Protein AF-A0A924VS77-F1 (afdb_monomer)

Foldseek 3Di:
DDDDDDDDDPDDDDDDDDDDPPVCVQVVQLVVLLVVLLVVLLVVPPQWDWFFAFEAEDEDDPPFDDPQRVVQAALLRARQVLLVVLQAWEKAFQCVVANFQKKKWWAKQVRDIHIYTDRHHDPCQNQCVVVVRDHRYIYTYDPDPDDIGIDGIIIRHRRGDRSRPRDDNVRNSVSSNSSSVSVVVSVVVVVVD

Solvent-accessible surface area (backbone atoms only — not comparable to full-atom values): 11129 Å² total; per-residue (Å²): 138,82,88,82,85,91,83,91,78,87,80,77,82,80,82,84,81,91,78,56,77,74,54,50,54,55,52,50,53,45,48,53,24,47,48,51,36,50,52,42,58,75,37,58,87,80,63,48,44,80,46,81,54,48,65,48,76,42,59,76,39,99,88,79,47,55,73,48,41,68,72,44,20,29,80,43,72,47,47,49,64,62,44,46,76,62,71,34,41,49,24,22,25,28,55,92,82,49,42,48,59,17,36,36,39,30,27,43,73,85,70,48,81,43,47,28,35,23,44,30,58,46,76,60,32,59,62,17,63,87,52,76,63,79,33,55,32,36,31,35,63,40,94,58,93,72,87,70,62,59,45,76,36,29,34,41,71,52,62,47,62,54,47,55,83,63,40,56,72,69,55,50,51,52,51,52,50,50,54,41,55,49,52,54,49,53,52,52,59,61,72,75,107

Sequence (193 aa):
MNNKLIPQAVGVIFLLITTSVHSKERASDQQKNHSKSIENLINLGKESIPLRARVTIYHASETKSDSDTMSGKTASLVKIKTVQDMGLEVLAVNPAIMPYGTVGEFTDKNGNKRIGVAVDTGKDVKSAKASGGKTPVIDIYSQKAMTGEYHNFRIIKYTGPNFKTGLTNAQKLQYLQQVKDTFITVNRELAAR

Secondary structure (DSSP, 8-state):
--------------------HHHHHHHHHHHHHHHHHHHHHHTTTTSPEE---EEEEE---TTTS-HHHHTTB-TTS-BHHHHHHTT-EEEE--TTTS-TT-EEEEE-TTS-EEEEEEEE--HHHHTTGGGTTSS-EEEEE-SS------EEEEEE---SS-TTTSS-HHHHHHHHHHHHHHHHHHHHHHHT-

pLDDT: mean 70.93, std 18.36, range [30.03, 94.44]

Mean predicted aligned error: 12.24 Å

Structure (mmCIF, N/CA/C/O backbone):
data_AF-A0A924VS77-F1
#
_entry.id   AF-A0A924VS77-F1
#
loop_
_atom_site.group_PDB
_atom_site.id
_atom_site.type_symbol
_atom_site.label_atom_id
_atom_site.label_alt_id
_atom_site.label_comp_id
_atom_site.label_asym_id
_atom_site.label_entity_id
_atom_site.label_seq_id
_atom_site.pdbx_PDB_ins_code
_atom_site.Cartn_x
_atom_site.Cartn_y
_atom_site.Cartn_z
_atom_site.occupancy
_atom_site.B_iso_or_equiv
_atom_site.auth_seq_id
_atom_site.auth_comp_id
_atom_site.auth_asym_id
_atom_site.auth_atom_id
_atom_site.pdbx_PDB_model_num
ATOM 1 N N . MET A 1 1 ? -56.079 7.558 23.924 1.00 36.41 1 MET A N 1
ATOM 2 C CA . MET A 1 1 ? -55.701 6.133 24.049 1.00 36.41 1 MET A CA 1
ATOM 3 C C . MET A 1 1 ? -55.157 5.648 22.715 1.00 36.41 1 MET A C 1
ATOM 5 O O . MET A 1 1 ? -55.696 6.045 21.693 1.00 36.41 1 MET A O 1
ATOM 9 N N . ASN A 1 2 ? -54.140 4.785 22.786 1.00 35.12 2 ASN A N 1
ATOM 10 C CA . ASN A 1 2 ? -53.462 4.011 21.733 1.00 35.12 2 ASN A CA 1
ATOM 11 C C . ASN A 1 2 ? -52.199 4.607 21.087 1.00 35.12 2 ASN A C 1
ATOM 13 O O . ASN A 1 2 ? -52.228 5.330 20.099 1.00 35.12 2 ASN A O 1
ATOM 17 N N . ASN A 1 3 ? -51.077 4.168 21.666 1.00 39.84 3 ASN A N 1
ATOM 18 C CA . ASN A 1 3 ? -49.747 4.033 21.079 1.00 39.84 3 ASN A CA 1
ATOM 19 C C . ASN A 1 3 ? -49.771 3.420 19.668 1.00 39.84 3 ASN A C 1
ATOM 21 O O . ASN A 1 3 ? -50.472 2.429 19.456 1.00 39.84 3 ASN A O 1
ATOM 25 N N . LYS A 1 4 ? -48.861 3.876 18.794 1.00 34.28 4 LYS A N 1
ATOM 26 C CA . LYS A 1 4 ? -47.826 3.021 18.171 1.00 34.28 4 LYS A CA 1
ATOM 27 C C . LYS A 1 4 ? -46.810 3.854 17.371 1.00 34.28 4 LYS A C 1
ATOM 29 O O . LYS A 1 4 ? -47.170 4.633 16.500 1.00 34.28 4 LYS A O 1
ATOM 34 N N . LEU A 1 5 ? -45.537 3.652 17.707 1.00 40.44 5 LEU A N 1
ATOM 35 C CA . LEU A 1 5 ? -44.347 4.005 16.926 1.00 40.44 5 LEU A CA 1
ATOM 36 C C . LEU A 1 5 ? -44.124 2.986 15.776 1.00 40.44 5 LEU A C 1
ATOM 38 O O . LEU A 1 5 ? -44.693 1.893 15.824 1.00 40.44 5 LEU A O 1
ATOM 42 N N . ILE A 1 6 ? -43.124 3.298 14.922 1.00 45.50 6 ILE A N 1
ATOM 43 C CA . ILE A 1 6 ? -42.245 2.411 14.097 1.00 45.50 6 ILE A CA 1
ATOM 44 C C . ILE A 1 6 ? -42.686 2.240 12.606 1.00 45.50 6 ILE A C 1
ATOM 46 O O . ILE A 1 6 ? -43.866 1.990 12.380 1.00 45.50 6 ILE A O 1
ATOM 50 N N . PRO A 1 7 ? -41.791 2.192 11.575 1.00 44.56 7 PRO A N 1
ATOM 51 C CA . PRO A 1 7 ? -40.579 2.973 11.236 1.00 44.56 7 PRO A CA 1
ATOM 52 C C . PRO A 1 7 ? -40.473 3.338 9.714 1.00 44.56 7 PRO A C 1
ATOM 54 O O . PRO A 1 7 ? -41.350 3.044 8.907 1.00 44.56 7 PRO A O 1
ATOM 57 N N . GLN A 1 8 ? -39.341 3.934 9.313 1.00 43.19 8 GLN A N 1
ATOM 58 C CA . GLN A 1 8 ? -38.897 4.162 7.927 1.00 43.19 8 GLN A CA 1
ATOM 59 C C . GLN A 1 8 ? -38.684 2.867 7.115 1.00 43.19 8 GLN A C 1
ATOM 61 O O . GLN A 1 8 ? -38.137 1.894 7.629 1.00 43.19 8 GLN A O 1
ATOM 66 N N . ALA A 1 9 ? -38.968 2.919 5.809 1.00 37.44 9 ALA A N 1
ATOM 67 C CA . ALA A 1 9 ? -38.392 2.018 4.810 1.00 37.44 9 ALA A CA 1
ATOM 68 C C . ALA A 1 9 ? -38.002 2.825 3.559 1.00 37.44 9 ALA A C 1
ATOM 70 O O . ALA A 1 9 ? -38.797 3.026 2.644 1.00 37.44 9 ALA A O 1
ATOM 71 N N . VAL A 1 10 ? -36.761 3.319 3.533 1.00 35.78 10 VAL A N 1
ATOM 72 C CA . VAL A 1 10 ? -36.111 3.777 2.298 1.00 35.78 10 VAL A CA 1
ATOM 73 C C . VAL A 1 10 ? -35.816 2.521 1.482 1.00 35.78 10 VAL A C 1
ATOM 75 O O . VAL A 1 10 ? -34.869 1.789 1.762 1.00 35.78 10 VAL A O 1
ATOM 78 N N . GLY A 1 11 ? -36.690 2.225 0.523 1.00 30.03 11 GLY A N 1
ATOM 79 C CA . GLY A 1 11 ? -36.531 1.106 -0.396 1.00 30.03 11 GLY A CA 1
ATOM 80 C C . GLY A 1 11 ? -35.344 1.342 -1.323 1.00 30.03 11 GLY A C 1
ATOM 81 O O . GLY A 1 11 ? -35.452 2.065 -2.309 1.00 30.03 11 GLY A O 1
ATOM 82 N N . VAL A 1 12 ? -34.204 0.727 -1.013 1.00 35.03 12 VAL A N 1
ATOM 83 C CA . VAL A 1 12 ? -33.095 0.591 -1.960 1.00 35.03 12 VAL A CA 1
ATOM 84 C C . VAL A 1 12 ? -33.485 -0.489 -2.967 1.00 35.03 12 VAL A C 1
ATOM 86 O O . VAL A 1 12 ? -33.601 -1.666 -2.627 1.00 35.03 12 VAL A O 1
ATOM 89 N N . ILE A 1 13 ? -33.717 -0.072 -4.209 1.00 34.84 13 ILE A N 1
ATOM 90 C CA . ILE A 1 13 ? -34.002 -0.954 -5.341 1.00 34.84 13 ILE A CA 1
ATOM 91 C C . ILE A 1 13 ? -32.741 -1.776 -5.642 1.00 34.84 13 ILE A C 1
ATOM 93 O O . ILE A 1 13 ? -31.759 -1.261 -6.173 1.00 34.84 13 ILE A O 1
ATOM 97 N N . PHE A 1 14 ? -32.772 -3.068 -5.312 1.00 35.38 14 PHE A N 1
ATOM 98 C CA . PHE A 1 14 ? -31.811 -4.053 -5.808 1.00 35.38 14 PHE A CA 1
ATOM 99 C C . PHE A 1 14 ? -32.247 -4.495 -7.209 1.00 35.38 14 PHE A C 1
ATOM 101 O O . PHE A 1 14 ? -33.151 -5.316 -7.362 1.00 35.38 14 PHE A O 1
ATOM 108 N N . LEU A 1 15 ? -31.611 -3.946 -8.244 1.00 31.61 15 LEU A N 1
ATOM 109 C CA . LEU A 1 15 ? -31.797 -4.423 -9.611 1.00 31.61 15 LEU A CA 1
ATOM 110 C C . LEU A 1 15 ? -31.005 -5.729 -9.798 1.00 31.61 15 LEU A C 1
ATOM 112 O O . LEU A 1 15 ? -29.773 -5.732 -9.807 1.00 31.61 15 LEU A O 1
ATOM 116 N N . LEU A 1 16 ? -31.726 -6.849 -9.913 1.00 36.62 16 LEU A N 1
ATOM 117 C CA . LEU A 1 16 ? -31.175 -8.164 -10.243 1.00 36.62 16 LEU A CA 1
ATOM 118 C C . LEU A 1 16 ? -30.671 -8.197 -11.690 1.00 36.62 16 LEU A C 1
ATOM 120 O O . LEU A 1 16 ? -31.429 -7.933 -12.619 1.00 36.62 16 LEU A O 1
ATOM 124 N N . ILE A 1 17 ? -29.435 -8.662 -11.884 1.00 42.03 17 ILE A N 1
ATOM 125 C CA . ILE A 1 17 ? -28.977 -9.200 -13.168 1.00 42.03 17 ILE A CA 1
ATOM 126 C C . ILE A 1 17 ? -28.743 -10.703 -12.986 1.00 42.03 17 ILE A C 1
ATOM 128 O O . ILE A 1 17 ? -27.898 -11.155 -12.207 1.00 42.03 17 ILE A O 1
ATOM 132 N N . THR A 1 18 ? -29.555 -11.494 -13.680 1.00 42.62 18 THR A N 1
ATOM 133 C CA . THR A 1 18 ? -29.491 -12.953 -13.743 1.00 42.62 18 THR A CA 1
ATOM 134 C C . THR A 1 18 ? -28.760 -13.391 -15.003 1.00 42.62 18 THR A C 1
ATOM 136 O O . THR A 1 18 ? -29.391 -13.545 -16.036 1.00 42.62 18 THR A O 1
ATOM 139 N N . THR A 1 19 ? -27.462 -13.672 -14.890 1.00 35.56 19 THR A N 1
ATOM 140 C CA . THR A 1 19 ? -26.758 -14.695 -15.687 1.00 35.56 19 THR A CA 1
ATOM 141 C C . THR A 1 19 ? -25.512 -15.158 -14.925 1.00 35.56 19 THR A C 1
ATOM 143 O O . THR A 1 19 ? -24.811 -14.340 -14.335 1.00 35.56 19 THR A O 1
ATOM 146 N N . SER A 1 20 ? -25.251 -16.470 -14.966 1.00 33.44 20 SER A N 1
ATOM 147 C CA . SER A 1 20 ? -24.024 -17.169 -14.531 1.00 33.44 20 SER A CA 1
ATOM 148 C C . SER A 1 20 ? -23.932 -17.566 -13.051 1.00 33.44 20 SER A C 1
ATOM 150 O O . SER A 1 20 ? -23.261 -16.934 -12.237 1.00 33.44 20 SER A O 1
ATOM 152 N N . VAL A 1 21 ? -24.541 -18.708 -12.718 1.00 37.44 21 VAL A N 1
ATOM 153 C CA . VAL A 1 21 ? -24.449 -19.382 -11.405 1.00 37.44 21 VAL A CA 1
ATOM 154 C C . VAL A 1 21 ? -22.986 -19.682 -11.011 1.00 37.44 21 VAL A C 1
ATOM 156 O O . VAL A 1 21 ? -22.631 -19.557 -9.847 1.00 37.44 21 VAL A O 1
ATOM 159 N N . HIS A 1 22 ? -22.094 -19.909 -11.982 1.00 35.56 22 HIS A N 1
ATOM 160 C CA . HIS A 1 22 ? -20.643 -20.056 -11.758 1.00 35.56 22 HIS A CA 1
ATOM 161 C C . HIS A 1 22 ? -19.901 -18.739 -11.451 1.00 35.56 22 HIS A C 1
ATOM 163 O O . HIS A 1 22 ? -18.857 -18.736 -10.798 1.00 35.56 22 HIS A O 1
ATOM 169 N N . SER A 1 23 ? -20.417 -17.597 -11.917 1.00 41.16 23 SER A N 1
ATOM 170 C CA . SER A 1 23 ? -19.845 -16.278 -11.615 1.00 41.16 23 SER A CA 1
ATOM 171 C C . SER A 1 23 ? -20.274 -15.787 -10.237 1.00 41.16 23 SER A C 1
ATOM 173 O O . SER A 1 23 ? -19.527 -15.048 -9.603 1.00 41.16 23 SER A O 1
ATOM 175 N N . LYS A 1 24 ? -21.449 -16.216 -9.756 1.00 41.09 24 LYS A N 1
ATOM 176 C CA . LYS A 1 24 ? -21.982 -15.837 -8.442 1.00 41.09 24 LYS A CA 1
ATOM 177 C C . LYS A 1 24 ? -21.230 -16.488 -7.285 1.00 41.09 24 LYS A C 1
ATOM 179 O O . LYS A 1 24 ? -20.965 -15.791 -6.317 1.00 41.09 24 LYS A O 1
ATOM 184 N N . GLU A 1 25 ? -20.828 -17.755 -7.391 1.00 38.69 25 GLU A N 1
ATOM 185 C CA . GLU A 1 25 ? -20.001 -18.400 -6.354 1.00 38.69 25 GLU A CA 1
ATOM 186 C C . GLU A 1 25 ? -18.612 -17.768 -6.272 1.00 38.69 25 GLU A C 1
ATOM 188 O O . GLU A 1 25 ? -18.209 -17.316 -5.203 1.00 38.69 25 GLU A O 1
ATOM 193 N N . ARG A 1 26 ? -17.922 -17.594 -7.411 1.00 44.47 26 ARG A N 1
ATOM 194 C CA . ARG A 1 26 ? -16.633 -16.884 -7.428 1.00 44.47 26 ARG A CA 1
ATOM 195 C C . ARG A 1 26 ? -16.765 -15.451 -6.921 1.00 44.47 26 ARG A C 1
ATOM 197 O O . ARG A 1 26 ? -15.974 -15.053 -6.079 1.00 44.47 26 ARG A O 1
ATOM 204 N N . ALA A 1 27 ? -17.751 -14.679 -7.374 1.00 48.53 27 ALA A N 1
ATOM 205 C CA . ALA A 1 27 ? -17.956 -13.317 -6.880 1.00 48.53 27 ALA A CA 1
ATOM 206 C C . ALA A 1 27 ? -18.300 -13.290 -5.381 1.00 48.53 27 ALA A C 1
ATOM 208 O O . ALA A 1 27 ? -17.780 -12.441 -4.661 1.00 48.53 27 ALA A O 1
ATOM 209 N N . SER A 1 28 ? -19.109 -14.237 -4.893 1.00 52.03 28 SER A N 1
ATOM 210 C CA . SER A 1 28 ? -19.467 -14.352 -3.476 1.00 52.03 28 SER A CA 1
ATOM 211 C C . SER A 1 28 ? -18.267 -14.713 -2.607 1.00 52.03 28 SER A C 1
ATOM 213 O O . SER A 1 28 ? -18.118 -14.129 -1.536 1.00 52.03 28 SER A O 1
ATOM 215 N N . ASP A 1 29 ? -17.403 -15.625 -3.045 1.00 52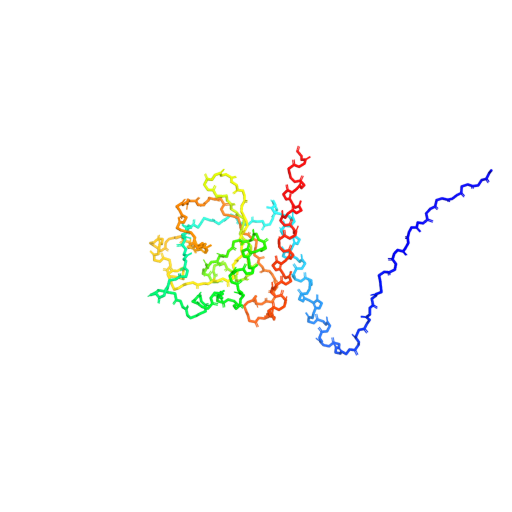.62 29 ASP A N 1
ATOM 216 C CA . ASP A 1 29 ? -16.211 -16.017 -2.291 1.00 52.62 29 ASP A CA 1
ATOM 217 C C . ASP A 1 29 ? -15.124 -14.938 -2.354 1.00 52.62 29 ASP A C 1
ATOM 219 O O . ASP A 1 29 ? -14.454 -14.663 -1.358 1.00 52.62 29 ASP A O 1
ATOM 223 N N . GLN A 1 30 ? -14.987 -14.246 -3.489 1.00 52.97 30 GLN A N 1
ATOM 224 C CA . GLN A 1 30 ? -14.147 -13.049 -3.596 1.00 52.97 30 GLN A CA 1
ATOM 225 C C . GLN A 1 30 ? -14.623 -11.951 -2.640 1.00 52.97 30 GLN A C 1
ATOM 227 O O . GLN A 1 30 ? -13.814 -11.373 -1.913 1.00 52.97 30 GLN A O 1
ATOM 232 N N . GLN A 1 31 ? -15.934 -11.709 -2.588 1.00 57.09 31 GLN A N 1
ATOM 233 C CA . GLN A 1 31 ? -16.541 -10.727 -1.698 1.00 57.09 31 GLN A CA 1
ATOM 234 C C . GLN A 1 31 ? -16.365 -11.111 -0.222 1.00 57.09 31 GLN A C 1
ATOM 236 O O . GLN A 1 31 ? -15.926 -10.270 0.556 1.00 57.09 31 GLN A O 1
ATOM 241 N N . LYS A 1 32 ? -16.601 -12.375 0.159 1.00 58.19 32 LYS A N 1
ATOM 242 C CA . LYS A 1 32 ? -16.358 -12.877 1.527 1.00 58.19 32 LYS A CA 1
ATOM 243 C C . LYS A 1 32 ? -14.899 -12.705 1.960 1.00 58.19 32 LYS A C 1
ATOM 245 O O . LYS A 1 32 ? -14.633 -12.301 3.088 1.00 58.19 32 LYS A O 1
ATOM 250 N N . ASN A 1 33 ? -13.942 -12.969 1.070 1.00 56.00 33 ASN A N 1
ATOM 251 C CA . ASN A 1 33 ? -12.524 -12.834 1.407 1.00 56.00 33 ASN A CA 1
ATOM 252 C C . ASN A 1 33 ? -12.058 -11.368 1.475 1.00 56.00 33 ASN A C 1
ATOM 254 O O . ASN A 1 33 ? -11.205 -11.031 2.298 1.00 56.00 33 ASN A O 1
ATOM 258 N N . HIS A 1 34 ? -12.639 -10.477 0.662 1.00 58.97 34 HIS A N 1
ATOM 259 C CA . HIS A 1 34 ? -12.448 -9.032 0.824 1.00 58.97 34 HIS A CA 1
ATOM 260 C C . HIS A 1 34 ? -12.992 -8.573 2.178 1.00 58.97 34 HIS A C 1
ATOM 262 O O . HIS A 1 34 ? -12.275 -7.903 2.920 1.00 58.97 34 HIS A O 1
ATOM 268 N N . SER A 1 35 ? -14.201 -9.014 2.539 1.00 59.62 35 SER A N 1
ATOM 269 C CA . SER A 1 35 ? -14.806 -8.737 3.842 1.00 59.62 35 SER A CA 1
ATOM 270 C C . SER A 1 35 ? -13.910 -9.183 4.994 1.00 59.62 35 SER A C 1
ATOM 272 O O . SER A 1 35 ? -13.692 -8.389 5.894 1.00 59.62 35 SER A O 1
ATOM 274 N N . LYS A 1 36 ? -13.283 -10.365 4.930 1.00 61.91 36 LYS A N 1
ATOM 275 C CA . LYS A 1 36 ? -12.375 -10.834 5.991 1.00 61.91 36 LYS A CA 1
ATOM 276 C C . LYS A 1 36 ? -11.120 -9.966 6.158 1.00 61.91 36 LYS A C 1
ATOM 278 O O . LYS A 1 36 ? -10.708 -9.685 7.277 1.00 61.91 36 LYS A O 1
ATOM 283 N N . SER A 1 37 ? -10.507 -9.507 5.062 1.00 58.88 37 SER A N 1
ATOM 284 C CA . SER A 1 37 ? -9.360 -8.578 5.144 1.00 58.88 37 SER A CA 1
ATOM 285 C C . SER A 1 37 ? -9.763 -7.233 5.763 1.00 58.88 37 SER A C 1
ATOM 287 O O . SER A 1 37 ? -9.003 -6.655 6.538 1.00 58.88 37 SER A O 1
ATOM 289 N N . ILE A 1 38 ? -10.974 -6.762 5.457 1.00 63.75 38 ILE A N 1
ATOM 290 C CA . ILE A 1 38 ? -11.546 -5.535 6.019 1.00 63.75 38 ILE A CA 1
ATOM 291 C C . ILE A 1 38 ? -11.946 -5.716 7.490 1.00 63.75 38 ILE A C 1
ATOM 293 O O . ILE A 1 38 ? -11.628 -4.862 8.310 1.00 63.75 38 ILE A O 1
ATOM 297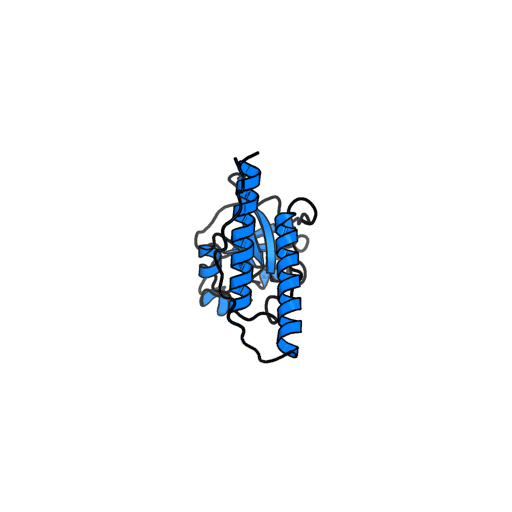 N N . GLU A 1 39 ? -12.553 -6.841 7.863 1.00 64.69 39 GLU A N 1
ATOM 298 C CA . GLU A 1 39 ? -12.842 -7.211 9.255 1.00 64.69 39 GLU A CA 1
ATOM 299 C C . GLU A 1 39 ? -11.564 -7.284 10.093 1.00 64.69 39 GLU A C 1
ATOM 301 O O . GLU A 1 39 ? -11.527 -6.795 11.221 1.00 64.69 39 GLU A O 1
ATOM 306 N N . ASN A 1 40 ? -10.479 -7.820 9.535 1.00 61.81 40 ASN A N 1
ATOM 307 C CA . ASN A 1 40 ? -9.179 -7.839 10.200 1.00 61.81 40 ASN A CA 1
ATOM 308 C C . ASN A 1 40 ? -8.590 -6.432 10.366 1.00 61.81 40 ASN A C 1
ATOM 310 O O . ASN A 1 40 ? -7.908 -6.167 11.355 1.00 61.81 40 ASN A O 1
ATOM 314 N N . LEU A 1 41 ? -8.893 -5.521 9.437 1.00 63.31 41 LEU A N 1
ATOM 315 C CA . LEU A 1 41 ? -8.545 -4.106 9.550 1.00 63.31 41 LEU A CA 1
ATOM 316 C C . LEU A 1 41 ? -9.377 -3.379 10.614 1.00 63.31 41 LEU A C 1
ATOM 318 O O . LEU A 1 41 ? -8.846 -2.551 11.345 1.00 63.31 41 LEU A O 1
ATOM 322 N N . ILE A 1 42 ? -10.653 -3.728 10.775 1.00 56.97 42 ILE A N 1
ATOM 323 C CA . ILE A 1 42 ? -11.478 -3.260 11.902 1.00 56.97 42 ILE A CA 1
ATOM 324 C C . ILE A 1 42 ? -10.890 -3.774 13.227 1.00 56.97 42 ILE A C 1
ATOM 326 O O . ILE A 1 42 ? -10.784 -3.039 14.206 1.00 56.97 42 ILE A O 1
ATOM 330 N N . ASN A 1 43 ? -10.418 -5.021 13.239 1.00 58.34 43 ASN A N 1
ATOM 331 C CA . ASN A 1 43 ? -9.787 -5.671 14.385 1.00 58.34 43 ASN A CA 1
ATOM 332 C C . ASN A 1 43 ? -8.272 -5.411 14.481 1.00 58.34 43 ASN A C 1
ATOM 334 O O . ASN A 1 43 ? -7.542 -6.277 14.967 1.00 58.34 43 ASN A O 1
ATOM 338 N N . LEU A 1 44 ? -7.792 -4.224 14.084 1.00 56.03 44 LEU A N 1
ATOM 339 C CA . LEU A 1 44 ? -6.377 -3.798 14.044 1.00 56.03 44 LEU A CA 1
ATOM 340 C C . LEU A 1 44 ? -5.557 -4.027 15.341 1.00 56.03 44 LEU A C 1
ATOM 342 O O . LEU A 1 44 ? -4.338 -3.874 15.342 1.00 56.03 44 LEU A O 1
ATOM 346 N N . GLY A 1 45 ? -6.192 -4.426 16.447 1.00 45.06 45 GLY A N 1
ATOM 347 C CA . GLY A 1 45 ? -5.539 -4.853 17.690 1.00 45.06 45 GLY A CA 1
ATOM 348 C C . GLY A 1 45 ? -5.402 -6.369 17.916 1.00 45.06 45 GLY A C 1
ATOM 349 O O . GLY A 1 45 ? -4.666 -6.752 18.819 1.00 45.06 45 GLY A O 1
ATOM 350 N N . LYS A 1 46 ? -6.087 -7.236 17.152 1.00 49.34 46 LYS A N 1
ATOM 351 C CA . LYS A 1 46 ? -6.132 -8.697 17.391 1.00 49.34 46 LYS A CA 1
ATOM 352 C C . LYS A 1 46 ? -5.431 -9.539 16.323 1.00 49.34 46 LYS A C 1
ATOM 354 O O . LYS A 1 46 ? -4.906 -10.592 16.663 1.00 49.34 46 LYS A O 1
ATOM 359 N N . GLU A 1 47 ? -5.386 -9.081 15.069 1.00 59.81 47 GLU A N 1
ATOM 360 C CA . GLU A 1 47 ? -4.817 -9.865 13.952 1.00 59.81 47 GLU A CA 1
ATOM 361 C C . GLU A 1 47 ? -3.678 -9.163 13.190 1.00 59.81 47 GLU A C 1
ATOM 363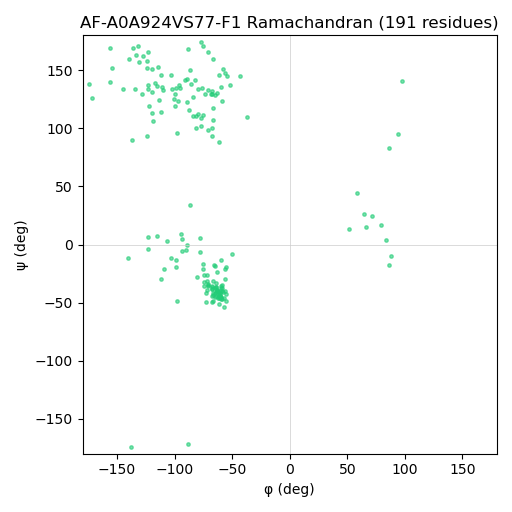 O O . GLU A 1 47 ? -3.188 -9.669 12.179 1.00 59.81 47 GLU A O 1
ATOM 368 N N . SER A 1 48 ? -3.216 -8.003 13.667 1.00 66.88 48 SER A N 1
ATOM 369 C CA . SER A 1 48 ? -2.068 -7.318 13.067 1.00 66.88 48 SER A CA 1
ATOM 370 C C . SER A 1 48 ? -0.753 -7.995 13.461 1.00 66.88 48 SER A C 1
ATOM 372 O O . SER A 1 48 ? -0.526 -8.253 14.645 1.00 66.88 48 SER A O 1
ATOM 374 N N . ILE A 1 49 ? 0.147 -8.210 12.502 1.00 77.12 49 ILE A N 1
ATOM 375 C CA . ILE A 1 49 ? 1.467 -8.800 12.761 1.00 77.12 49 ILE A CA 1
ATOM 376 C C . ILE A 1 49 ? 2.509 -7.672 12.807 1.00 77.12 49 ILE A C 1
ATOM 378 O O . ILE A 1 49 ? 2.604 -6.913 11.836 1.00 77.12 49 ILE A O 1
ATOM 382 N N . PRO A 1 50 ? 3.305 -7.529 13.884 1.00 80.19 50 PRO A N 1
ATOM 383 C CA . PRO A 1 50 ? 4.410 -6.580 13.892 1.00 80.19 50 PRO A CA 1
ATOM 384 C C . PRO A 1 50 ? 5.460 -7.004 12.861 1.00 80.19 50 PRO A C 1
ATOM 386 O O . PRO A 1 50 ? 5.920 -8.146 12.858 1.00 80.19 50 PRO A O 1
ATOM 389 N N . LEU A 1 51 ? 5.858 -6.077 11.992 1.00 79.62 51 LEU A N 1
ATOM 390 C CA . LEU A 1 51 ? 6.875 -6.305 10.975 1.00 79.62 51 LEU A CA 1
ATOM 391 C C . LEU A 1 51 ? 8.040 -5.343 11.195 1.00 79.62 51 LEU A C 1
ATOM 393 O O . LEU A 1 51 ? 7.928 -4.136 10.990 1.00 79.62 51 LEU A O 1
ATOM 397 N N . ARG A 1 52 ? 9.201 -5.892 11.561 1.00 78.88 52 ARG A N 1
ATOM 398 C CA . ARG A 1 52 ? 10.447 -5.126 11.551 1.00 78.88 52 ARG A CA 1
ATOM 399 C C . ARG A 1 52 ? 10.932 -5.022 10.107 1.00 78.88 52 ARG A C 1
ATOM 401 O O . ARG A 1 52 ? 11.489 -5.978 9.578 1.00 78.88 52 ARG A O 1
ATOM 408 N N 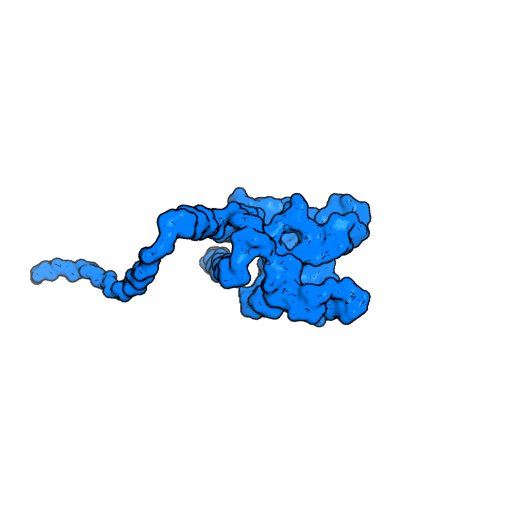. ALA A 1 53 ? 10.704 -3.872 9.487 1.00 78.19 53 ALA A N 1
ATOM 409 C CA . ALA A 1 53 ? 11.141 -3.563 8.131 1.00 78.19 53 ALA A CA 1
ATOM 410 C C . ALA A 1 53 ? 12.083 -2.352 8.122 1.00 78.19 53 ALA A C 1
ATOM 412 O O . ALA A 1 53 ? 11.975 -1.468 8.973 1.00 78.19 53 ALA A O 1
ATOM 413 N N . ARG A 1 54 ? 13.000 -2.300 7.151 1.00 78.12 54 ARG A N 1
ATOM 414 C CA . ARG A 1 54 ? 13.685 -1.058 6.782 1.00 78.12 54 ARG A CA 1
ATOM 415 C C . ARG A 1 54 ? 12.789 -0.318 5.803 1.00 78.12 54 ARG A C 1
ATOM 417 O O . ARG A 1 54 ? 12.392 -0.895 4.794 1.00 78.12 54 ARG A O 1
ATOM 424 N N . VAL A 1 55 ? 12.504 0.941 6.095 1.00 79.69 55 VAL A N 1
ATOM 425 C CA . VAL A 1 55 ? 11.672 1.772 5.229 1.00 79.69 55 VAL A CA 1
ATOM 426 C C . VAL A 1 55 ? 12.559 2.716 4.439 1.00 79.69 55 VAL A C 1
ATOM 428 O O . VAL A 1 55 ? 13.473 3.332 4.989 1.00 79.69 55 VAL A O 1
ATOM 431 N N . THR A 1 56 ? 12.297 2.803 3.146 1.00 80.38 56 THR A N 1
ATOM 432 C CA . THR A 1 56 ? 12.996 3.674 2.204 1.00 80.38 56 THR A CA 1
ATOM 433 C C . THR A 1 56 ? 11.975 4.399 1.332 1.00 80.38 56 THR A C 1
ATOM 435 O O . THR A 1 56 ? 10.796 4.049 1.310 1.00 80.38 56 THR A O 1
ATOM 438 N N . ILE A 1 57 ? 12.399 5.475 0.672 1.00 82.62 57 ILE A N 1
ATOM 439 C CA . ILE A 1 57 ? 11.536 6.272 -0.205 1.00 82.62 57 ILE A CA 1
ATOM 440 C C . ILE A 1 57 ? 11.986 6.077 -1.643 1.00 82.62 57 ILE A C 1
ATOM 442 O O . ILE A 1 57 ? 13.178 6.178 -1.938 1.00 82.62 57 ILE A O 1
ATOM 446 N N . TYR A 1 58 ? 11.024 5.878 -2.539 1.00 81.19 58 TYR A N 1
ATOM 447 C CA . TYR A 1 58 ? 11.256 5.915 -3.977 1.00 81.19 58 TYR A CA 1
ATOM 448 C C . TYR A 1 58 ? 10.332 6.930 -4.648 1.00 81.19 58 TYR A C 1
ATOM 450 O O . TYR A 1 58 ? 9.287 7.317 -4.124 1.00 81.19 58 TYR A O 1
ATOM 458 N N . HIS A 1 59 ? 10.748 7.381 -5.822 1.00 79.94 59 HIS A N 1
ATOM 459 C CA . HIS A 1 59 ? 9.990 8.277 -6.681 1.00 79.94 59 HIS A CA 1
ATOM 460 C C . HIS A 1 59 ? 10.154 7.822 -8.128 1.00 79.94 59 HIS A C 1
ATOM 462 O O . HIS A 1 59 ? 11.102 7.105 -8.458 1.00 79.94 59 HIS A O 1
ATOM 468 N N . ALA A 1 60 ? 9.230 8.236 -8.992 1.00 71.00 60 ALA A N 1
ATOM 469 C CA . ALA A 1 60 ? 9.385 8.010 -10.420 1.00 71.00 60 ALA A CA 1
ATOM 470 C C . ALA A 1 60 ? 10.575 8.846 -10.918 1.00 71.00 60 ALA A C 1
ATOM 472 O O . ALA A 1 60 ? 10.564 10.069 -10.802 1.00 71.00 60 ALA A O 1
ATOM 473 N N . SER A 1 61 ? 11.609 8.181 -11.430 1.00 65.75 61 SER A N 1
ATOM 474 C CA . SER A 1 61 ? 12.772 8.813 -12.047 1.00 65.75 61 SER A CA 1
ATOM 475 C C . SER A 1 61 ? 13.000 8.190 -13.416 1.00 65.75 61 SER A C 1
ATOM 477 O O . SER A 1 61 ? 13.098 6.967 -13.533 1.00 65.75 61 SER A O 1
ATOM 479 N N . GLU A 1 62 ? 13.149 9.038 -14.434 1.00 52.44 62 GLU A N 1
ATOM 480 C CA . GLU A 1 62 ? 13.351 8.644 -15.836 1.00 52.44 62 GLU A CA 1
ATOM 481 C C . GLU A 1 62 ? 14.558 7.712 -16.050 1.00 52.44 62 GLU A C 1
ATOM 483 O O . GLU A 1 62 ? 14.637 7.012 -17.052 1.00 52.44 62 GLU A O 1
ATOM 488 N N . THR A 1 63 ? 15.498 7.668 -15.098 1.00 52.59 63 THR A N 1
ATOM 489 C CA . THR A 1 63 ? 16.762 6.923 -15.233 1.00 52.59 63 THR A CA 1
ATOM 490 C C . THR A 1 63 ? 16.808 5.594 -14.476 1.00 52.59 63 THR A C 1
ATOM 492 O O . THR A 1 63 ? 17.744 4.821 -14.675 1.00 52.59 63 THR A O 1
ATOM 495 N N . LYS A 1 64 ? 15.848 5.312 -13.581 1.00 61.06 64 LYS A N 1
ATOM 496 C CA . LYS A 1 64 ? 15.915 4.145 -12.670 1.00 61.06 64 LYS A CA 1
ATOM 497 C C . LYS A 1 64 ? 14.592 3.407 -12.450 1.00 61.06 64 LYS A C 1
ATOM 499 O O . LYS A 1 64 ? 14.606 2.321 -11.874 1.00 61.06 64 LYS A O 1
ATOM 504 N N . SER A 1 65 ? 13.466 3.970 -12.880 1.00 62.78 65 SER A N 1
ATOM 505 C CA . SER A 1 65 ? 12.141 3.367 -12.707 1.00 62.78 65 SER A CA 1
ATOM 506 C C . SER A 1 65 ? 11.792 2.400 -13.844 1.00 62.78 65 SER A C 1
ATOM 508 O O . SER A 1 65 ? 12.234 2.574 -14.977 1.00 62.78 65 SER A O 1
ATOM 510 N N . ASP A 1 66 ? 10.988 1.372 -13.555 1.00 62.66 66 ASP A N 1
ATOM 511 C CA . ASP A 1 66 ? 10.418 0.529 -14.612 1.00 62.66 66 ASP A CA 1
ATOM 512 C C . ASP A 1 66 ? 9.339 1.277 -15.418 1.00 62.66 66 ASP A C 1
ATOM 514 O O . ASP A 1 66 ? 8.867 2.348 -15.026 1.00 62.66 66 ASP A O 1
ATOM 518 N N . SER A 1 67 ? 8.961 0.728 -16.578 1.00 66.19 67 SER A N 1
ATOM 519 C CA . SER A 1 67 ? 8.012 1.364 -17.503 1.00 66.19 67 SER A CA 1
ATOM 520 C C . SER A 1 67 ? 6.648 1.639 -16.868 1.00 66.19 67 SER A C 1
ATOM 522 O O . SER A 1 67 ? 6.018 2.652 -17.174 1.00 66.19 67 SER A O 1
ATOM 524 N N . ASP A 1 68 ? 6.201 0.761 -15.969 1.00 65.75 68 ASP A N 1
ATOM 525 C CA . ASP A 1 68 ? 4.933 0.922 -15.263 1.00 65.75 68 ASP A CA 1
ATOM 526 C C . ASP A 1 68 ? 5.012 2.125 -14.318 1.00 65.75 68 ASP A C 1
ATOM 528 O O . ASP A 1 68 ? 4.180 3.031 -14.422 1.00 65.75 68 ASP A O 1
ATOM 532 N N . THR A 1 69 ? 6.066 2.206 -13.504 1.00 64.50 69 THR A N 1
ATOM 533 C CA . THR A 1 69 ? 6.325 3.320 -12.582 1.00 64.50 69 THR A CA 1
ATOM 534 C C . THR A 1 69 ? 6.489 4.643 -13.333 1.00 64.50 69 THR A C 1
ATOM 536 O O . THR A 1 69 ? 5.931 5.657 -12.911 1.00 64.50 69 THR A O 1
ATOM 539 N N . MET A 1 70 ? 7.179 4.645 -14.482 1.00 62.06 70 MET A N 1
ATOM 540 C CA . MET A 1 70 ? 7.290 5.829 -15.349 1.00 62.06 70 MET A CA 1
ATOM 541 C C . MET A 1 70 ? 5.938 6.263 -15.928 1.00 62.06 70 MET A C 1
ATOM 543 O O . MET A 1 70 ? 5.678 7.454 -16.065 1.00 62.06 70 MET A O 1
ATOM 547 N N . SER A 1 71 ? 5.034 5.318 -16.201 1.00 70.00 71 SER A N 1
ATOM 548 C CA . SER A 1 71 ? 3.651 5.616 -16.601 1.00 70.00 71 SER A CA 1
ATOM 549 C C . SER A 1 71 ? 2.736 6.013 -15.427 1.00 70.00 71 SER A C 1
ATOM 551 O O . SER A 1 71 ? 1.523 6.168 -15.599 1.00 70.00 71 SER A O 1
ATOM 553 N N . GLY A 1 72 ? 3.296 6.152 -14.219 1.00 78.81 72 GLY A N 1
ATOM 554 C CA . GLY A 1 72 ?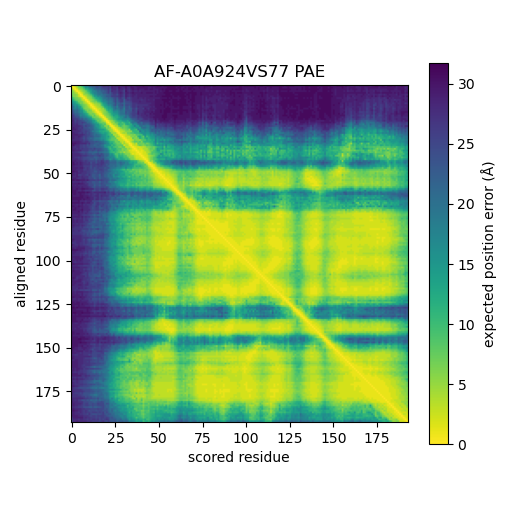 2.561 6.464 -12.995 1.00 78.81 72 GLY A CA 1
ATOM 555 C C . GLY A 1 72 ? 1.699 5.305 -12.487 1.00 78.81 72 GLY A C 1
ATOM 556 O O . GLY A 1 72 ? 0.695 5.542 -11.807 1.00 78.81 72 GLY A O 1
ATOM 557 N N . LYS A 1 73 ? 2.042 4.062 -12.837 1.00 86.81 73 LYS A N 1
ATOM 558 C CA . LYS A 1 73 ? 1.363 2.834 -12.408 1.00 86.81 73 LYS A CA 1
ATOM 559 C C . LYS A 1 73 ? 2.279 1.991 -11.533 1.00 86.81 73 LYS A C 1
ATOM 561 O O . LYS A 1 73 ? 3.489 2.028 -11.666 1.00 86.81 73 LYS A O 1
ATOM 566 N N . THR A 1 74 ? 1.674 1.203 -10.662 1.00 89.88 74 THR A N 1
ATOM 567 C CA . THR A 1 74 ? 2.378 0.231 -9.830 1.00 89.88 74 THR A CA 1
ATOM 568 C C . THR A 1 74 ? 2.512 -1.105 -10.555 1.00 89.88 74 THR A C 1
ATOM 570 O O . THR A 1 74 ? 1.779 -1.383 -11.508 1.00 89.88 74 THR A O 1
ATOM 573 N N . ALA A 1 75 ? 3.330 -2.013 -10.027 1.00 88.88 75 ALA A N 1
ATOM 574 C CA . ALA A 1 75 ? 3.430 -3.389 -10.510 1.00 88.88 75 ALA A CA 1
ATOM 575 C C . ALA A 1 75 ? 2.110 -4.192 -10.440 1.00 88.88 75 ALA A C 1
ATOM 577 O O . ALA A 1 75 ? 2.031 -5.280 -11.021 1.00 88.88 75 ALA A O 1
ATOM 578 N N . SER A 1 76 ? 1.088 -3.705 -9.722 1.00 89.94 76 SER A N 1
ATOM 579 C CA . SER A 1 76 ? -0.278 -4.259 -9.721 1.00 89.94 76 SER A CA 1
ATOM 580 C C . SER A 1 76 ? -1.218 -3.572 -10.719 1.00 89.94 76 SER A C 1
ATOM 582 O O . SER A 1 76 ? -2.417 -3.856 -10.711 1.00 89.94 76 SER A O 1
ATOM 584 N N . LEU A 1 77 ? -0.688 -2.703 -11.587 1.00 89.12 77 LEU A N 1
ATOM 585 C CA . LEU A 1 77 ? -1.392 -1.927 -12.616 1.00 89.12 77 LEU A CA 1
ATOM 586 C C . LEU A 1 77 ? -2.376 -0.875 -12.076 1.00 89.12 77 LEU A C 1
ATOM 588 O O . LEU A 1 77 ? -3.195 -0.346 -12.831 1.00 89.12 77 LEU A O 1
ATOM 592 N N . VAL A 1 78 ? -2.292 -0.544 -10.785 1.00 90.00 78 VAL A N 1
ATOM 593 C CA . VAL A 1 78 ? -3.060 0.554 -10.182 1.00 90.00 78 VAL A CA 1
ATOM 594 C C . VAL A 1 78 ? -2.283 1.851 -10.392 1.00 90.00 78 VAL A C 1
ATOM 596 O O . VAL A 1 78 ? -1.064 1.871 -10.248 1.00 90.00 78 VAL A O 1
ATOM 599 N N . LYS A 1 79 ? -2.962 2.949 -10.736 1.00 90.81 79 LYS A N 1
ATOM 600 C CA . LYS A 1 79 ? -2.299 4.256 -10.834 1.00 90.81 79 LYS A CA 1
ATOM 601 C C . LYS A 1 79 ? -1.862 4.721 -9.447 1.00 90.81 79 LYS A C 1
ATOM 603 O O . LYS A 1 79 ? -2.686 4.786 -8.538 1.00 90.81 79 LYS A O 1
ATOM 608 N N . ILE A 1 80 ? -0.601 5.119 -9.319 1.00 90.62 80 ILE A N 1
ATOM 609 C CA . ILE A 1 80 ? -0.006 5.620 -8.074 1.00 90.62 80 ILE A CA 1
ATOM 610 C C . ILE A 1 80 ? -0.819 6.799 -7.531 1.00 90.62 80 ILE A C 1
ATOM 612 O O . ILE A 1 80 ? -1.245 6.781 -6.378 1.00 90.62 80 ILE A O 1
ATOM 616 N N . LYS A 1 81 ? -1.139 7.770 -8.400 1.00 89.94 81 LYS A N 1
ATOM 617 C CA . LYS A 1 81 ? -1.949 8.941 -8.038 1.00 89.94 81 LYS A CA 1
ATOM 618 C C . LYS A 1 81 ? -3.309 8.553 -7.451 1.00 89.94 81 LYS A C 1
ATOM 620 O O . LYS A 1 81 ? -3.743 9.162 -6.487 1.00 89.94 81 LYS A O 1
ATOM 625 N N . THR A 1 82 ? -3.968 7.524 -7.987 1.00 91.44 82 THR A N 1
ATOM 626 C CA . THR A 1 82 ? -5.278 7.082 -7.484 1.00 91.44 82 THR A CA 1
ATOM 627 C C . THR A 1 82 ? -5.197 6.577 -6.046 1.00 91.44 82 THR A C 1
ATOM 629 O O . THR A 1 82 ? -6.080 6.880 -5.254 1.00 91.44 82 THR A O 1
ATOM 632 N N . VAL A 1 83 ? -4.134 5.849 -5.691 1.00 91.69 83 VAL A N 1
ATOM 633 C CA . VAL A 1 83 ? -3.913 5.393 -4.309 1.00 91.69 83 VAL A CA 1
ATOM 634 C C . VAL A 1 83 ? -3.653 6.587 -3.384 1.00 91.69 83 VAL A C 1
ATOM 636 O O . VAL A 1 83 ? -4.252 6.683 -2.316 1.00 91.69 83 VAL A O 1
ATOM 639 N N . GLN A 1 84 ? -2.830 7.543 -3.824 1.00 90.25 84 GLN A N 1
ATOM 640 C CA . GLN A 1 84 ? -2.510 8.739 -3.038 1.00 90.25 84 GLN A CA 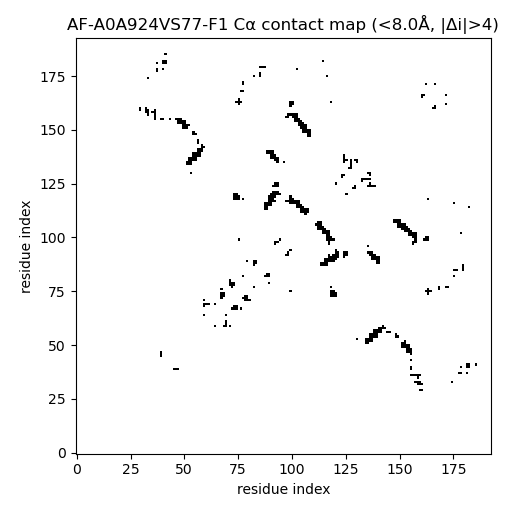1
ATOM 641 C C . GLN A 1 84 ? -3.710 9.683 -2.859 1.00 90.25 84 GLN A C 1
ATOM 643 O O . GLN A 1 84 ? -3.910 10.205 -1.767 1.00 90.25 84 GLN A O 1
ATOM 648 N N . ASP A 1 85 ? -4.552 9.856 -3.884 1.00 90.19 85 ASP A N 1
ATOM 649 C CA . ASP A 1 85 ? -5.793 10.646 -3.810 1.00 90.19 85 ASP A CA 1
ATOM 650 C C . ASP A 1 85 ? -6.800 10.041 -2.808 1.00 90.19 85 ASP A C 1
ATOM 652 O O . ASP A 1 85 ? -7.653 10.742 -2.262 1.00 90.19 85 ASP A O 1
ATOM 656 N N . MET A 1 86 ? -6.698 8.736 -2.527 1.00 88.62 86 MET A N 1
ATOM 657 C CA . MET A 1 86 ? -7.464 8.064 -1.473 1.00 88.62 86 MET A CA 1
ATOM 658 C C . MET A 1 86 ? -6.899 8.317 -0.064 1.00 88.62 86 MET A C 1
ATOM 660 O O . MET A 1 86 ? -7.542 7.941 0.913 1.00 88.62 86 MET A O 1
ATOM 664 N N . GLY A 1 87 ? -5.740 8.971 0.060 1.00 88.00 87 GLY A N 1
ATOM 665 C CA . GLY A 1 87 ? -5.040 9.179 1.330 1.00 88.00 87 GLY A CA 1
ATOM 666 C C . GLY A 1 87 ? -4.250 7.956 1.805 1.00 88.00 87 GLY A C 1
ATOM 667 O O . GLY A 1 87 ? -3.904 7.882 2.981 1.00 88.00 87 GLY A O 1
ATOM 668 N N . LEU A 1 88 ? -3.988 6.996 0.911 1.00 91.81 88 LEU A N 1
ATOM 669 C CA . LEU A 1 88 ? -3.222 5.782 1.190 1.00 91.81 88 LEU A CA 1
ATOM 670 C C . LEU A 1 88 ? -1.800 5.903 0.629 1.00 91.81 88 LEU A C 1
ATOM 672 O O . LEU A 1 88 ? -1.580 6.466 -0.444 1.00 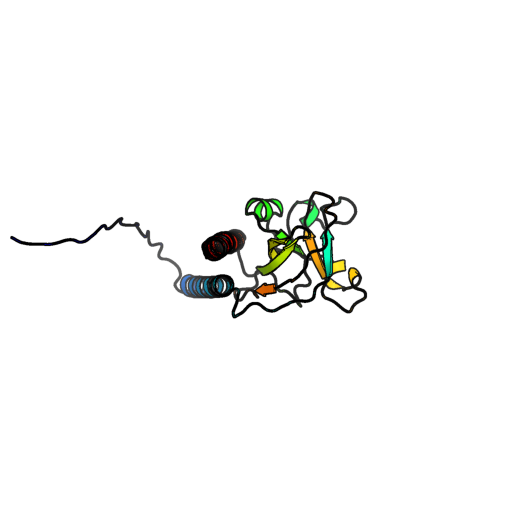91.81 88 LEU A O 1
ATOM 676 N N . GLU A 1 89 ? -0.836 5.306 1.323 1.00 92.44 89 GLU A N 1
ATOM 677 C CA . GLU A 1 89 ? 0.544 5.197 0.850 1.00 92.44 89 GLU A CA 1
ATOM 678 C C . GLU A 1 89 ? 0.711 4.015 -0.117 1.00 92.44 89 GLU A C 1
ATOM 680 O O . GLU A 1 89 ? 0.160 2.928 0.085 1.00 92.44 89 GLU A O 1
ATOM 685 N N . VAL A 1 90 ? 1.513 4.197 -1.166 1.00 93.25 90 VAL A N 1
ATOM 686 C CA . VAL A 1 90 ? 1.887 3.106 -2.078 1.00 93.25 90 VAL A CA 1
ATOM 687 C C . VAL A 1 90 ? 3.121 2.407 -1.525 1.00 93.25 90 VAL A C 1
ATOM 689 O O . VAL A 1 90 ? 4.196 3.005 -1.474 1.00 93.25 90 VAL A O 1
ATOM 692 N N . LEU A 1 91 ? 2.972 1.134 -1.153 1.00 92.44 91 LEU A N 1
ATOM 693 C CA . LEU A 1 91 ? 4.071 0.310 -0.657 1.00 92.44 91 LEU A CA 1
ATOM 694 C C . LEU A 1 91 ? 4.604 -0.588 -1.781 1.00 92.44 91 LEU A C 1
ATOM 696 O O . LEU A 1 91 ? 3.883 -1.443 -2.311 1.00 92.44 91 LEU A O 1
ATOM 700 N N . ALA A 1 92 ? 5.877 -0.406 -2.116 1.00 91.12 92 ALA A N 1
ATOM 701 C CA . ALA A 1 92 ? 6.670 -1.330 -2.903 1.00 91.12 92 ALA A CA 1
ATOM 702 C C . ALA A 1 92 ? 7.352 -2.333 -1.968 1.00 91.12 92 ALA A C 1
ATOM 704 O O . ALA A 1 92 ? 8.074 -1.967 -1.042 1.00 91.12 92 ALA A O 1
ATOM 705 N N . VAL A 1 93 ? 7.090 -3.620 -2.193 1.00 89.12 93 VAL A N 1
ATOM 706 C CA . VAL A 1 93 ? 7.462 -4.689 -1.253 1.00 89.12 93 VAL A CA 1
ATOM 707 C C . VAL A 1 93 ? 8.059 -5.893 -1.973 1.00 89.12 93 VAL A C 1
ATOM 709 O O . VAL A 1 93 ? 7.977 -6.007 -3.200 1.00 89.12 93 VAL A O 1
ATOM 712 N N . ASN A 1 94 ? 8.644 -6.822 -1.213 1.00 87.75 94 ASN A N 1
ATOM 713 C CA . ASN A 1 94 ? 8.885 -8.180 -1.687 1.00 87.75 94 ASN A CA 1
ATOM 714 C C . ASN A 1 94 ? 7.584 -9.001 -1.535 1.00 87.75 94 ASN A C 1
ATOM 716 O O . ASN A 1 94 ? 7.225 -9.326 -0.398 1.00 87.75 94 ASN A O 1
ATOM 720 N N . PRO A 1 95 ? 6.898 -9.391 -2.631 1.00 87.88 95 PRO A N 1
ATOM 721 C CA . PRO A 1 95 ? 5.605 -10.074 -2.554 1.00 87.88 95 PRO A CA 1
ATOM 722 C C . PRO A 1 95 ? 5.657 -11.458 -1.896 1.00 87.88 95 PRO A C 1
ATOM 724 O O . PRO A 1 95 ? 4.620 -11.964 -1.475 1.00 87.88 95 PRO A O 1
ATOM 727 N N . ALA A 1 96 ? 6.844 -12.072 -1.797 1.00 84.31 96 ALA A N 1
ATOM 728 C CA . ALA A 1 96 ? 7.029 -13.332 -1.078 1.00 84.31 96 ALA A CA 1
ATOM 729 C C . ALA A 1 96 ? 6.923 -13.161 0.450 1.00 84.31 96 ALA A C 1
ATOM 731 O O . ALA A 1 96 ? 6.564 -14.104 1.147 1.00 84.31 96 ALA A O 1
ATOM 732 N N . ILE A 1 97 ? 7.219 -11.961 0.962 1.00 82.44 97 ILE A N 1
ATOM 733 C CA . ILE A 1 97 ? 7.160 -11.622 2.393 1.00 82.44 97 ILE A CA 1
ATOM 734 C C . ILE A 1 97 ? 5.843 -10.909 2.705 1.00 82.44 97 ILE A C 1
ATOM 736 O O . ILE A 1 97 ? 5.135 -11.272 3.640 1.00 82.44 97 ILE A O 1
ATOM 740 N N . MET A 1 98 ? 5.508 -9.901 1.900 1.00 85.56 98 MET A N 1
ATOM 741 C CA . MET A 1 98 ? 4.307 -9.087 2.042 1.00 85.56 98 MET A CA 1
ATOM 742 C C . MET A 1 98 ? 3.519 -9.159 0.729 1.00 85.56 98 MET A C 1
ATOM 744 O O . MET A 1 98 ? 3.816 -8.406 -0.197 1.00 85.56 98 MET A O 1
ATOM 748 N N . PRO A 1 99 ? 2.548 -10.084 0.601 1.00 88.69 99 PRO A N 1
ATOM 749 C CA . PRO A 1 99 ? 1.785 -10.243 -0.631 1.00 88.69 99 PRO A CA 1
ATOM 750 C C . PRO A 1 99 ? 1.060 -8.961 -1.037 1.00 88.69 99 PRO A C 1
ATOM 752 O O . PRO A 1 99 ? 0.645 -8.173 -0.182 1.00 88.69 99 PRO A O 1
ATOM 755 N N . TYR A 1 100 ? 0.845 -8.786 -2.340 1.00 91.19 100 TYR A N 1
ATOM 756 C CA . TYR A 1 100 ? 0.041 -7.678 -2.846 1.00 91.19 100 TYR A CA 1
ATOM 757 C C . TYR A 1 100 ? -1.352 -7.640 -2.193 1.00 91.19 100 TYR A C 1
ATOM 759 O O . TYR A 1 100 ? -1.935 -8.682 -1.892 1.00 91.19 100 TYR A O 1
ATOM 767 N N . GLY A 1 101 ? -1.873 -6.435 -1.978 1.00 90.31 101 GLY A N 1
ATOM 768 C CA . GLY A 1 101 ? -3.114 -6.162 -1.253 1.00 90.31 101 GLY A CA 1
ATOM 769 C C . GLY A 1 101 ? -2.936 -6.040 0.263 1.00 90.31 101 GLY A C 1
ATOM 770 O O . GLY A 1 101 ? -3.814 -5.484 0.920 1.00 90.31 101 GLY A O 1
ATOM 771 N N . THR A 1 102 ? -1.819 -6.519 0.828 1.00 90.44 102 THR A N 1
ATOM 772 C CA . THR A 1 102 ? -1.534 -6.403 2.269 1.00 90.44 102 THR A CA 1
ATOM 773 C C . THR A 1 102 ? -1.499 -4.939 2.685 1.00 90.44 102 THR A C 1
ATOM 775 O O . THR A 1 102 ? -0.872 -4.113 2.017 1.00 90.44 102 THR A O 1
ATOM 778 N N . VAL A 1 103 ? -2.140 -4.629 3.806 1.00 91.00 103 VAL A N 1
ATOM 779 C CA . VAL A 1 103 ? -2.167 -3.279 4.366 1.00 91.00 103 VAL A CA 1
ATOM 780 C C . VAL A 1 103 ? -1.080 -3.146 5.428 1.00 91.00 103 VAL A C 1
ATOM 782 O O . VAL A 1 103 ? -0.873 -4.068 6.214 1.00 91.00 103 VAL A O 1
ATOM 785 N N . GLY A 1 104 ? -0.367 -2.023 5.437 1.00 88.81 104 GLY A N 1
ATOM 786 C CA . GLY A 1 104 ? 0.581 -1.655 6.484 1.00 88.81 104 GLY A CA 1
ATOM 787 C C . GLY A 1 104 ? 0.094 -0.425 7.244 1.00 88.81 104 GLY A C 1
ATOM 788 O O . GLY A 1 104 ? -0.127 0.608 6.621 1.00 88.81 104 GLY A O 1
ATOM 789 N N . GLU A 1 105 ? -0.035 -0.524 8.566 1.00 86.75 105 GLU A N 1
ATOM 790 C CA . GLU A 1 105 ? -0.135 0.618 9.484 1.00 86.75 105 GLU A CA 1
ATOM 791 C C . GLU A 1 105 ? 1.254 0.933 10.033 1.00 86.75 105 GLU A C 1
ATOM 793 O O . GLU A 1 105 ? 1.995 0.032 10.428 1.00 86.75 105 GLU A O 1
ATOM 798 N N . PHE A 1 106 ? 1.613 2.210 10.060 1.00 85.44 106 PHE A N 1
ATOM 799 C CA . PHE A 1 106 ? 2.896 2.672 10.576 1.00 85.44 106 PHE A CA 1
ATOM 800 C C . PHE A 1 106 ? 2.805 4.129 11.019 1.00 85.44 106 PHE A C 1
ATOM 802 O O . PHE A 1 106 ? 1.825 4.823 10.749 1.00 85.44 106 PHE A O 1
ATOM 809 N N . THR A 1 107 ? 3.830 4.604 11.715 1.00 84.06 107 THR A N 1
ATOM 810 C CA . THR A 1 107 ? 3.902 5.989 12.187 1.00 84.06 107 THR A CA 1
ATOM 811 C C . THR A 1 107 ? 4.982 6.736 11.416 1.00 84.06 107 THR A C 1
ATOM 813 O O . THR A 1 107 ? 6.086 6.215 11.245 1.00 84.06 107 THR A O 1
ATOM 816 N N . ASP A 1 108 ? 4.665 7.937 10.928 1.00 81.06 108 ASP A N 1
ATOM 817 C CA . ASP A 1 108 ? 5.667 8.831 10.345 1.00 81.06 108 ASP A CA 1
ATOM 818 C C . ASP A 1 108 ? 6.535 9.501 11.428 1.00 81.06 108 ASP A C 1
ATOM 820 O O . ASP A 1 108 ? 6.251 9.420 12.624 1.00 81.06 108 ASP A O 1
ATOM 824 N N . LYS A 1 109 ? 7.600 10.192 11.010 1.00 76.12 109 LYS A N 1
ATOM 825 C CA . LYS A 1 109 ? 8.523 10.901 11.914 1.00 76.12 109 LYS A CA 1
ATOM 826 C C . LYS A 1 109 ? 7.862 11.932 12.842 1.00 76.12 109 LYS A C 1
ATOM 828 O O . LYS A 1 109 ? 8.461 12.316 13.838 1.00 76.12 109 LYS A O 1
ATOM 833 N N . ASN A 1 110 ? 6.664 12.410 12.500 1.00 81.06 110 ASN A N 1
ATOM 834 C CA . ASN A 1 110 ? 5.926 13.397 13.285 1.00 81.06 110 ASN A CA 1
ATOM 835 C C . ASN A 1 110 ? 4.944 12.730 14.262 1.00 81.06 110 ASN A C 1
ATOM 837 O O . ASN A 1 110 ? 4.161 13.422 14.904 1.00 81.06 110 ASN A O 1
ATOM 841 N N . GLY A 1 111 ? 4.943 11.397 14.359 1.00 80.31 111 GLY A N 1
ATOM 842 C CA . GLY A 1 111 ? 4.014 10.667 15.213 1.00 80.31 111 GLY A CA 1
ATOM 843 C C . GLY A 1 111 ? 2.644 10.424 14.574 1.00 80.31 111 GLY A C 1
ATOM 844 O O . GLY A 1 111 ? 1.774 9.849 15.228 1.00 80.31 111 GLY A O 1
ATOM 845 N N . ASN A 1 112 ? 2.425 10.804 13.307 1.00 83.19 112 ASN A N 1
ATOM 846 C CA . ASN A 1 112 ? 1.128 10.586 12.670 1.00 83.19 112 ASN A CA 1
ATOM 847 C C . ASN A 1 112 ? 1.001 9.142 12.201 1.00 83.19 112 ASN A C 1
ATOM 849 O O . ASN A 1 112 ? 1.884 8.610 11.520 1.00 83.19 112 ASN A O 1
ATOM 853 N N . LYS A 1 113 ? -0.144 8.525 12.495 1.00 83.38 113 LYS A N 1
ATOM 854 C CA . LYS A 1 113 ? -0.501 7.229 11.922 1.00 83.38 113 LYS A CA 1
ATOM 855 C C . LYS A 1 113 ? -0.752 7.358 10.423 1.00 83.38 113 LYS A C 1
ATOM 857 O O . LYS A 1 113 ? -1.504 8.221 9.974 1.00 83.38 113 LYS A O 1
ATOM 862 N N . ARG A 1 114 ? -0.144 6.461 9.657 1.00 86.38 114 ARG A N 1
ATOM 863 C CA . ARG A 1 114 ? -0.281 6.325 8.208 1.00 86.38 114 ARG A CA 1
ATOM 864 C C . ARG A 1 114 ? -0.728 4.908 7.889 1.00 86.38 114 ARG A C 1
ATOM 866 O O . ARG A 1 114 ? -0.392 3.968 8.610 1.00 86.38 114 ARG A O 1
ATOM 873 N N . ILE A 1 115 ? -1.442 4.768 6.778 1.00 89.25 115 ILE A N 1
ATOM 874 C CA . ILE A 1 115 ? -1.706 3.469 6.175 1.00 89.25 115 ILE A CA 1
ATOM 875 C C . ILE A 1 115 ? -1.211 3.453 4.740 1.00 89.25 115 ILE A C 1
ATOM 877 O O . ILE A 1 115 ? -1.424 4.396 3.981 1.00 89.25 115 ILE A O 1
ATOM 881 N N . GLY A 1 116 ? -0.580 2.344 4.372 1.00 91.81 116 GLY A N 1
ATOM 882 C CA . GLY A 1 116 ? -0.221 2.033 3.002 1.00 91.81 116 GLY A CA 1
ATOM 883 C C . GLY A 1 116 ? -0.711 0.666 2.567 1.00 91.81 116 GLY A C 1
ATOM 884 O O . GLY A 1 116 ? -1.014 -0.194 3.391 1.00 91.81 116 GLY A O 1
ATOM 885 N N . VAL A 1 117 ? -0.757 0.450 1.258 1.00 94.31 117 VAL A N 1
ATOM 886 C CA . VAL A 1 117 ? -1.131 -0.839 0.671 1.00 94.31 117 VAL A CA 1
ATOM 887 C C . VAL A 1 117 ? -0.011 -1.341 -0.231 1.00 94.31 117 VAL A C 1
ATOM 889 O O . VAL A 1 117 ? 0.526 -0.602 -1.058 1.00 94.31 117 VAL A O 1
ATOM 892 N N . ALA A 1 118 ? 0.335 -2.619 -0.079 1.00 94.00 118 ALA A N 1
ATOM 893 C CA . ALA A 1 118 ? 1.276 -3.331 -0.933 1.00 94.00 118 ALA A CA 1
ATOM 894 C C . ALA A 1 118 ? 0.684 -3.505 -2.332 1.00 94.00 118 ALA A C 1
ATOM 896 O O . ALA A 1 118 ? -0.040 -4.459 -2.607 1.00 94.00 118 ALA A O 1
ATOM 897 N N . VAL A 1 119 ? 0.978 -2.580 -3.235 1.00 94.44 119 VAL A N 1
ATOM 898 C CA . VAL A 1 119 ? 0.504 -2.634 -4.626 1.00 94.44 119 VAL A CA 1
ATOM 899 C C . VAL A 1 119 ? 1.652 -2.592 -5.626 1.00 94.44 119 VAL A C 1
ATOM 901 O O . VAL A 1 119 ? 1.409 -2.757 -6.821 1.00 94.44 119 VAL A O 1
ATOM 904 N N . ASP A 1 120 ? 2.889 -2.429 -5.158 1.00 92.50 120 ASP A N 1
ATOM 905 C CA . ASP A 1 120 ? 4.056 -2.254 -6.012 1.00 92.50 120 ASP A CA 1
ATOM 906 C C . ASP A 1 120 ? 5.242 -3.162 -5.629 1.00 92.50 120 ASP A C 1
ATOM 908 O O . ASP A 1 120 ? 5.213 -3.860 -4.612 1.00 92.50 120 ASP A O 1
ATOM 912 N N . THR A 1 121 ? 6.280 -3.219 -6.462 1.00 89.50 121 THR A N 1
ATOM 913 C CA . THR A 1 121 ? 7.527 -3.941 -6.170 1.00 89.50 121 THR A CA 1
ATOM 914 C C . THR A 1 121 ? 8.708 -3.346 -6.933 1.00 89.50 121 THR A C 1
ATOM 916 O O . THR A 1 121 ? 8.543 -2.865 -8.043 1.00 89.50 121 THR A O 1
ATOM 919 N N . GLY A 1 122 ? 9.919 -3.465 -6.384 1.00 79.81 122 GLY A N 1
ATOM 920 C CA . GLY A 1 122 ? 11.164 -3.049 -7.041 1.00 79.81 122 GLY A CA 1
ATOM 921 C C . GLY A 1 122 ? 12.234 -4.141 -6.990 1.00 79.81 122 GLY A C 1
ATOM 922 O O . GLY A 1 122 ? 12.195 -5.024 -6.130 1.00 79.81 122 GLY A O 1
ATOM 923 N N . LYS A 1 123 ? 13.214 -4.109 -7.905 1.00 74.38 123 LYS A N 1
ATOM 924 C CA . LYS A 1 123 ? 14.335 -5.076 -7.908 1.00 74.38 123 LYS A CA 1
ATOM 925 C C . LYS A 1 123 ? 15.155 -5.003 -6.609 1.00 74.38 123 LYS A C 1
ATOM 927 O O . LYS A 1 123 ? 15.471 -6.041 -6.025 1.00 74.38 123 LYS A O 1
ATOM 932 N N . ASP A 1 124 ? 15.426 -3.797 -6.118 1.00 68.62 124 ASP A N 1
ATOM 933 C CA . ASP A 1 124 ? 16.208 -3.586 -4.893 1.00 68.62 124 ASP A CA 1
ATOM 934 C C . ASP A 1 124 ? 15.440 -3.995 -3.630 1.00 68.62 124 ASP A C 1
ATOM 936 O O . ASP A 1 124 ? 16.014 -4.594 -2.719 1.00 68.62 124 ASP A O 1
ATOM 940 N N . VAL A 1 125 ? 14.118 -3.810 -3.639 1.00 71.31 125 VAL A N 1
ATOM 941 C CA . VAL A 1 125 ? 13.202 -4.262 -2.582 1.00 71.31 125 VAL A CA 1
ATOM 942 C C . VAL A 1 125 ? 13.168 -5.792 -2.464 1.00 71.31 125 VAL A C 1
ATOM 944 O O . VAL A 1 125 ? 13.112 -6.338 -1.363 1.00 71.31 125 VAL A O 1
ATOM 947 N N . LYS A 1 126 ? 13.251 -6.515 -3.590 1.00 63.25 126 LYS A N 1
ATOM 948 C CA . LYS A 1 126 ? 13.266 -7.991 -3.605 1.00 63.25 126 LYS A CA 1
ATOM 949 C C . LYS A 1 126 ? 14.572 -8.586 -3.089 1.00 63.25 126 LYS A C 1
ATOM 951 O O . LYS A 1 126 ? 14.559 -9.680 -2.537 1.00 63.25 126 LYS A O 1
ATOM 956 N N . SER A 1 127 ? 15.689 -7.893 -3.293 1.00 56.78 127 SER A N 1
ATOM 957 C CA . SER A 1 127 ? 17.026 -8.439 -3.035 1.00 56.78 127 SER A CA 1
ATOM 958 C C . SER A 1 127 ? 17.543 -8.198 -1.613 1.00 56.78 127 SER A C 1
ATOM 960 O O . SER A 1 127 ? 18.638 -8.652 -1.292 1.00 56.78 127 SER A O 1
ATOM 962 N N . ALA A 1 128 ? 16.805 -7.456 -0.773 1.00 58.34 128 ALA A N 1
ATOM 963 C CA . ALA A 1 128 ? 17.251 -7.001 0.551 1.00 58.34 128 ALA A CA 1
ATOM 964 C C . ALA A 1 128 ? 18.628 -6.293 0.541 1.00 58.34 128 ALA A C 1
ATOM 966 O O . ALA A 1 128 ? 19.214 -6.047 1.598 1.00 58.34 128 ALA A O 1
ATOM 967 N N . LYS A 1 129 ? 19.154 -5.909 -0.636 1.00 49.56 129 LYS A N 1
ATOM 968 C CA . LYS A 1 129 ? 20.440 -5.208 -0.764 1.00 49.56 129 LYS A CA 1
ATOM 969 C C . LYS A 1 129 ? 20.420 -3.888 -0.008 1.00 49.56 129 LYS A C 1
ATOM 971 O O . LYS A 1 129 ? 21.395 -3.565 0.664 1.00 49.56 129 LYS A O 1
ATOM 976 N N . ALA A 1 130 ? 19.286 -3.186 -0.018 1.00 49.06 130 ALA A N 1
ATOM 977 C CA . ALA A 1 130 ? 19.126 -1.950 0.739 1.00 49.06 130 ALA A CA 1
ATOM 978 C C . ALA A 1 130 ? 19.176 -2.159 2.267 1.00 49.06 130 ALA A C 1
ATOM 980 O O . ALA A 1 130 ? 19.437 -1.209 2.995 1.00 49.06 130 ALA A O 1
ATOM 981 N N . SER A 1 131 ? 18.992 -3.377 2.791 1.00 52.03 131 SER A N 1
ATOM 982 C CA . SER A 1 131 ? 19.101 -3.685 4.228 1.00 52.03 131 SER A CA 1
ATOM 983 C C . SER A 1 131 ? 20.362 -4.473 4.609 1.00 52.03 131 SER A C 1
ATOM 985 O O . SER A 1 131 ? 20.456 -4.928 5.748 1.00 52.03 131 SER A O 1
ATOM 987 N N . GLY A 1 132 ? 21.269 -4.762 3.668 1.00 54.75 132 GLY A N 1
ATOM 988 C CA . GLY A 1 132 ? 22.354 -5.728 3.895 1.00 54.75 132 GLY A CA 1
ATOM 989 C C . GLY A 1 132 ? 21.867 -7.170 4.131 1.00 54.75 132 GLY A C 1
ATOM 990 O O . GLY A 1 132 ? 22.528 -7.932 4.829 1.00 54.75 132 GLY A O 1
ATOM 991 N N . GLY A 1 133 ? 20.690 -7.537 3.606 1.00 58.12 133 GLY A N 1
ATOM 992 C CA . GLY A 1 133 ? 20.189 -8.919 3.571 1.00 58.12 133 GLY A CA 1
ATOM 993 C C . GLY A 1 133 ? 19.387 -9.410 4.783 1.00 58.12 133 GLY A C 1
ATOM 994 O O . GLY A 1 133 ? 18.803 -10.485 4.710 1.00 58.12 133 GLY A O 1
ATOM 995 N N . LYS A 1 134 ? 19.333 -8.658 5.892 1.00 66.19 134 LYS A N 1
ATOM 996 C CA . LYS A 1 134 ? 18.773 -9.159 7.168 1.00 66.19 134 LYS A CA 1
ATOM 997 C C . LYS A 1 134 ? 17.331 -8.745 7.475 1.00 66.19 134 LYS A C 1
ATOM 999 O O . LYS A 1 134 ? 16.695 -9.379 8.311 1.00 66.19 134 LYS A O 1
ATOM 1004 N N . THR A 1 135 ? 16.819 -7.701 6.828 1.00 73.62 135 THR A N 1
ATOM 1005 C CA . THR A 1 135 ? 15.528 -7.096 7.183 1.00 73.62 135 THR A CA 1
ATOM 1006 C C . THR A 1 135 ? 14.716 -6.840 5.916 1.00 73.62 135 THR A C 1
ATOM 1008 O O . THR A 1 135 ? 15.263 -6.286 4.965 1.00 73.62 135 THR A O 1
ATOM 1011 N N . PRO A 1 136 ? 13.420 -7.189 5.872 1.00 77.44 136 PRO A N 1
ATOM 1012 C CA . PRO A 1 136 ? 12.557 -6.811 4.758 1.00 77.44 136 PRO A CA 1
ATOM 1013 C C . PRO A 1 136 ? 12.640 -5.306 4.480 1.00 77.44 136 PRO A C 1
ATOM 1015 O O . PRO A 1 136 ? 12.643 -4.502 5.413 1.00 77.44 136 PRO A O 1
ATOM 1018 N N . VAL A 1 137 ? 12.715 -4.934 3.205 1.00 81.75 137 VAL A N 1
ATOM 1019 C CA . VAL A 1 137 ? 12.687 -3.536 2.764 1.00 81.75 137 VAL A CA 1
ATOM 1020 C C . VAL A 1 137 ? 11.269 -3.207 2.310 1.00 81.75 137 VAL A C 1
ATOM 1022 O O . VAL A 1 137 ? 10.648 -4.008 1.607 1.00 81.75 137 VAL A O 1
ATOM 1025 N N . ILE A 1 138 ? 10.759 -2.053 2.729 1.00 86.50 138 ILE A N 1
ATOM 1026 C CA . ILE A 1 138 ? 9.503 -1.478 2.249 1.00 86.50 138 ILE A CA 1
ATOM 1027 C C . ILE A 1 138 ? 9.823 -0.104 1.678 1.00 86.50 138 ILE A C 1
ATOM 1029 O O . ILE A 1 138 ? 10.284 0.783 2.392 1.00 86.50 138 ILE A O 1
ATOM 1033 N N . ASP A 1 139 ? 9.549 0.062 0.395 1.00 87.31 139 ASP A N 1
ATOM 1034 C CA . ASP A 1 139 ? 9.723 1.317 -0.318 1.00 87.31 139 ASP A CA 1
ATOM 1035 C C . ASP A 1 139 ? 8.382 2.053 -0.371 1.00 87.31 139 ASP A C 1
ATOM 1037 O O . ASP A 1 139 ? 7.390 1.516 -0.858 1.00 87.31 139 ASP A O 1
ATOM 1041 N N . ILE A 1 140 ? 8.329 3.284 0.131 1.00 88.38 140 ILE A N 1
ATOM 1042 C CA . ILE A 1 140 ? 7.132 4.130 0.076 1.00 88.38 140 ILE A CA 1
ATOM 1043 C C . ILE A 1 140 ? 7.282 5.120 -1.075 1.00 88.38 140 ILE A C 1
ATOM 1045 O O . ILE A 1 140 ? 8.305 5.801 -1.188 1.00 88.38 140 ILE A O 1
ATOM 1049 N N . TYR A 1 141 ? 6.269 5.205 -1.937 1.00 88.69 141 TYR A N 1
ATOM 1050 C CA . TYR A 1 141 ? 6.288 6.173 -3.030 1.00 88.69 141 TYR A CA 1
ATOM 1051 C C . TYR A 1 141 ? 6.043 7.587 -2.504 1.00 88.69 141 TYR A C 1
ATOM 1053 O O . TYR A 1 141 ? 5.029 7.846 -1.856 1.00 88.69 141 TYR A O 1
ATOM 1061 N N . SER A 1 142 ? 6.897 8.536 -2.877 1.00 84.94 142 SER A N 1
ATOM 1062 C CA . SER A 1 142 ? 6.654 9.960 -2.653 1.00 84.94 142 SER A CA 1
ATOM 1063 C C . SER A 1 142 ? 7.208 10.790 -3.803 1.00 84.94 142 SER A C 1
ATOM 1065 O O . SER A 1 142 ? 8.353 10.617 -4.192 1.00 84.94 142 SER A O 1
ATOM 1067 N N . GLN A 1 143 ? 6.433 11.753 -4.314 1.00 74.88 143 GLN A N 1
ATOM 1068 C CA . GLN A 1 143 ? 6.944 12.709 -5.310 1.00 74.88 143 GLN A CA 1
ATOM 1069 C C . GLN A 1 143 ? 7.859 13.779 -4.711 1.00 74.88 143 GLN A C 1
ATOM 1071 O O . GLN A 1 143 ? 8.642 14.404 -5.419 1.00 74.88 143 GLN A O 1
ATOM 1076 N N . LYS A 1 144 ? 7.762 14.008 -3.402 1.00 68.50 144 LYS A N 1
ATOM 1077 C CA . LYS A 1 144 ? 8.682 14.890 -2.686 1.00 68.50 144 LYS A CA 1
ATOM 1078 C C . LYS A 1 144 ? 9.839 14.046 -2.174 1.00 68.50 144 LYS A C 1
ATOM 1080 O O . LYS A 1 144 ? 9.606 12.934 -1.696 1.00 68.50 144 LYS A O 1
ATOM 1085 N N . ALA A 1 145 ? 11.057 14.583 -2.209 1.00 55.06 145 ALA A N 1
ATOM 1086 C CA . ALA A 1 145 ? 12.171 14.031 -1.448 1.00 55.06 145 ALA A CA 1
ATOM 1087 C C . ALA A 1 145 ? 11.810 14.113 0.043 1.00 55.06 145 ALA A C 1
ATOM 1089 O O . ALA A 1 145 ? 12.031 15.122 0.708 1.00 55.06 145 ALA A O 1
ATOM 1090 N N . MET A 1 146 ? 11.138 13.083 0.547 1.00 53.09 146 MET A N 1
ATOM 1091 C CA . MET A 1 146 ? 10.766 13.003 1.945 1.00 53.09 146 MET A CA 1
ATOM 1092 C C . MET A 1 146 ? 11.958 12.438 2.699 1.00 53.09 146 MET A C 1
ATOM 1094 O O . MET A 1 146 ? 12.312 11.273 2.551 1.00 53.09 146 MET A O 1
ATOM 1098 N N . THR A 1 147 ? 12.584 13.281 3.514 1.00 50.34 147 THR A N 1
ATOM 1099 C CA . THR A 1 147 ? 13.461 12.826 4.588 1.00 50.34 147 THR A CA 1
ATOM 1100 C C . THR A 1 147 ? 12.570 12.410 5.753 1.00 50.34 147 THR A C 1
ATOM 1102 O O . THR A 1 147 ? 11.861 13.230 6.347 1.00 50.34 147 THR A O 1
ATOM 1105 N N . GLY A 1 148 ? 12.539 11.120 6.060 1.00 54.56 148 GLY A N 1
ATOM 1106 C CA . GLY A 1 148 ? 11.765 10.625 7.187 1.00 54.56 148 GLY A CA 1
ATOM 1107 C C . GLY A 1 148 ? 11.977 9.147 7.433 1.00 54.56 148 GLY A C 1
ATOM 1108 O O . GLY A 1 148 ? 12.030 8.352 6.498 1.00 54.56 148 GLY A O 1
ATOM 1109 N N . GLU A 1 149 ? 12.100 8.808 8.708 1.00 63.09 149 GLU A N 1
ATOM 1110 C CA . GLU A 1 149 ? 12.029 7.436 9.178 1.00 63.09 149 GLU A CA 1
ATOM 1111 C C . GLU A 1 149 ? 10.568 7.108 9.493 1.00 63.09 149 GLU A C 1
ATOM 1113 O O . GLU A 1 149 ? 9.805 7.960 9.961 1.00 63.09 149 GLU A O 1
ATOM 1118 N N . TYR A 1 150 ? 10.170 5.879 9.184 1.00 70.38 150 TYR A N 1
ATOM 1119 C CA . TYR A 1 150 ? 8.862 5.346 9.536 1.00 70.38 150 TYR A CA 1
ATOM 1120 C C . TYR A 1 150 ? 9.072 4.198 10.508 1.00 70.38 150 TYR A C 1
ATOM 1122 O O . TYR A 1 150 ? 9.947 3.350 10.309 1.00 70.38 150 TYR A O 1
ATOM 1130 N N . HIS A 1 151 ? 8.258 4.164 11.555 1.00 71.06 151 HIS A N 1
ATOM 1131 C CA . HIS A 1 151 ? 8.414 3.221 12.654 1.00 71.06 151 HIS A CA 1
ATOM 1132 C C . HIS A 1 151 ? 7.147 2.386 12.850 1.00 71.06 151 HIS A C 1
ATOM 1134 O O . HIS A 1 151 ? 6.070 2.723 12.357 1.00 71.06 151 HIS A O 1
ATOM 1140 N N . ASN A 1 152 ? 7.286 1.305 13.622 1.00 74.88 152 ASN A N 1
ATOM 1141 C CA . ASN A 1 152 ? 6.171 0.510 14.145 1.00 74.88 152 ASN A CA 1
ATOM 1142 C C . ASN A 1 152 ? 5.247 -0.076 13.070 1.00 74.88 152 ASN A C 1
ATOM 1144 O O . ASN A 1 152 ? 4.028 -0.049 13.218 1.00 74.88 152 ASN A O 1
ATOM 1148 N N . PHE A 1 153 ? 5.830 -0.632 12.006 1.00 81.81 153 PHE A N 1
ATOM 1149 C CA . PHE A 1 153 ? 5.057 -1.316 10.978 1.00 81.81 153 PHE A CA 1
ATOM 1150 C C . PHE A 1 153 ? 4.262 -2.485 11.569 1.00 81.81 153 PHE A C 1
ATOM 1152 O O . PHE A 1 153 ? 4.813 -3.415 12.165 1.00 81.81 153 PHE A O 1
ATOM 1159 N N . ARG A 1 154 ? 2.952 -2.446 11.354 1.00 84.31 154 ARG A N 1
ATOM 1160 C CA . ARG A 1 154 ? 2.014 -3.537 11.592 1.00 84.31 154 ARG A CA 1
ATOM 1161 C C . ARG A 1 154 ? 1.351 -3.876 10.274 1.00 84.31 154 ARG A C 1
ATOM 1163 O O . ARG A 1 154 ? 0.899 -2.982 9.568 1.00 84.31 154 ARG A O 1
ATOM 1170 N N . ILE A 1 155 ? 1.305 -5.156 9.931 1.00 85.12 155 ILE A N 1
ATOM 1171 C CA . ILE A 1 155 ? 0.719 -5.598 8.667 1.00 85.12 155 ILE A CA 1
ATOM 1172 C C . ILE A 1 155 ? -0.564 -6.386 8.889 1.00 85.12 155 ILE A C 1
ATOM 1174 O O . ILE A 1 155 ? -0.682 -7.155 9.845 1.00 85.12 155 ILE A O 1
ATOM 1178 N N . ILE A 1 156 ? -1.498 -6.222 7.958 1.00 84.25 156 ILE A N 1
ATOM 1179 C CA . ILE A 1 156 ? -2.717 -7.016 7.840 1.00 84.25 156 ILE A CA 1
ATOM 1180 C C . ILE A 1 156 ? -2.678 -7.699 6.488 1.00 84.25 156 ILE A C 1
ATOM 1182 O O . ILE A 1 156 ? -2.835 -7.065 5.438 1.00 84.25 156 ILE A O 1
ATOM 1186 N N . LYS A 1 157 ? -2.413 -9.004 6.527 1.00 83.00 157 LYS A N 1
ATOM 1187 C CA . LYS A 1 157 ? -2.281 -9.825 5.330 1.00 83.00 157 LYS A CA 1
ATOM 1188 C C . LYS A 1 157 ? -3.599 -9.844 4.569 1.00 83.00 157 LYS A C 1
ATOM 1190 O O . LYS A 1 157 ? -4.645 -10.149 5.134 1.00 83.00 157 LYS A O 1
ATOM 1195 N N . TYR A 1 158 ? -3.520 -9.576 3.274 1.00 83.50 158 TYR A N 1
ATOM 1196 C CA . TYR A 1 158 ? -4.659 -9.745 2.389 1.00 83.50 158 TYR A CA 1
ATOM 1197 C C . TYR A 1 158 ? -4.968 -11.233 2.181 1.00 83.50 158 TYR A C 1
ATOM 1199 O O . TYR A 1 158 ? -4.068 -12.039 1.933 1.00 83.50 158 TYR A O 1
ATOM 1207 N N . THR A 1 159 ? -6.245 -11.591 2.299 1.00 81.25 159 THR A N 1
ATOM 1208 C CA . THR A 1 159 ? -6.731 -12.983 2.296 1.00 81.25 159 THR A CA 1
ATOM 1209 C C . THR A 1 159 ? -7.625 -13.325 1.101 1.00 81.25 159 THR A C 1
ATOM 1211 O O . THR A 1 159 ? -8.179 -14.420 1.047 1.00 81.25 159 THR A O 1
ATOM 1214 N N . GLY A 1 160 ? -7.755 -12.424 0.122 1.00 78.88 160 GLY A N 1
ATOM 1215 C CA . GLY A 1 160 ? -8.511 -12.667 -1.110 1.00 78.88 160 GLY A CA 1
ATOM 1216 C C . GLY A 1 160 ? -7.713 -13.298 -2.260 1.00 78.88 160 GLY A C 1
ATOM 1217 O O . GLY A 1 160 ? -6.565 -13.718 -2.084 1.00 78.88 160 GLY A O 1
ATOM 1218 N N . PRO A 1 161 ? -8.319 -13.388 -3.461 1.00 83.62 161 PRO A N 1
ATOM 1219 C CA . PRO A 1 161 ? -7.654 -13.881 -4.673 1.00 83.62 161 PRO A CA 1
ATOM 1220 C C . PRO A 1 161 ? -6.396 -13.086 -4.969 1.00 83.62 161 PRO A C 1
ATOM 1222 O O . PRO A 1 161 ? -6.409 -11.887 -4.747 1.00 83.62 161 PRO A O 1
ATOM 1225 N N . ASN A 1 162 ? -5.360 -13.702 -5.554 1.00 87.81 162 ASN A N 1
ATOM 1226 C CA . ASN A 1 162 ? -4.093 -13.026 -5.869 1.00 87.81 162 ASN A CA 1
ATOM 1227 C C . ASN A 1 162 ? -4.311 -11.572 -6.323 1.00 87.81 162 ASN A C 1
ATOM 1229 O O . ASN A 1 162 ? -4.834 -11.337 -7.408 1.00 87.81 162 ASN A O 1
ATOM 1233 N N . PHE A 1 163 ? -3.924 -10.600 -5.495 1.00 90.31 163 PHE A N 1
ATOM 1234 C CA . PHE A 1 163 ? -4.337 -9.216 -5.716 1.00 90.31 163 PHE A CA 1
ATOM 1235 C C . PHE A 1 163 ? -3.865 -8.678 -7.073 1.00 90.31 163 PHE A C 1
ATOM 1237 O O . PHE A 1 163 ? -4.584 -7.932 -7.732 1.00 90.31 163 PHE A O 1
ATOM 1244 N N . LYS A 1 164 ? -2.670 -9.083 -7.524 1.00 89.38 164 LYS A N 1
ATOM 1245 C CA . LYS A 1 164 ? -2.073 -8.603 -8.774 1.00 89.38 164 LYS A CA 1
ATOM 1246 C C . LYS A 1 164 ? -2.776 -9.174 -10.007 1.00 89.38 164 LYS A C 1
ATOM 1248 O O . LYS A 1 164 ? -3.111 -8.400 -10.906 1.00 89.38 164 LYS A O 1
ATOM 1253 N N . THR A 1 165 ? -2.976 -10.492 -10.059 1.00 90.38 165 THR A N 1
ATOM 1254 C CA . THR A 1 165 ? -3.441 -11.204 -11.268 1.00 90.38 165 THR A CA 1
ATOM 1255 C C . THR A 1 165 ? -4.873 -11.733 -11.186 1.00 90.38 165 THR A C 1
ATOM 1257 O O . THR A 1 165 ? -5.488 -11.977 -12.216 1.00 90.38 165 THR A O 1
ATOM 1260 N N . GLY A 1 166 ? -5.410 -11.913 -9.982 1.00 85.75 166 GLY A N 1
ATOM 1261 C CA . GLY A 1 166 ? -6.733 -12.479 -9.713 1.00 85.75 166 GLY A CA 1
ATOM 1262 C C . GLY A 1 166 ? -7.858 -11.452 -9.569 1.00 85.75 166 GLY A C 1
ATOM 1263 O O . GLY A 1 166 ? -9.015 -11.854 -9.454 1.00 85.75 166 GLY A O 1
ATOM 1264 N N . LEU A 1 167 ? -7.539 -10.152 -9.581 1.00 86.81 167 LEU A N 1
ATOM 1265 C CA . LEU A 1 167 ? -8.509 -9.059 -9.511 1.00 86.81 167 LEU A CA 1
ATOM 1266 C C . LEU A 1 167 ? -8.476 -8.193 -10.772 1.00 86.81 167 LEU A C 1
ATOM 1268 O O . LEU A 1 167 ? -7.408 -7.807 -11.259 1.00 86.81 167 LEU A O 1
ATOM 1272 N N . THR A 1 168 ? -9.659 -7.796 -11.238 1.00 89.94 168 THR A N 1
ATOM 1273 C CA . THR A 1 168 ? -9.800 -6.709 -12.216 1.00 89.94 168 THR A CA 1
ATOM 1274 C C . THR A 1 168 ? -9.388 -5.369 -11.598 1.00 89.94 168 THR A C 1
ATOM 1276 O O . THR A 1 168 ? -9.406 -5.197 -10.377 1.00 89.94 168 THR A O 1
ATOM 1279 N N . ASN A 1 169 ? -9.062 -4.372 -12.427 1.00 87.38 169 ASN A N 1
ATOM 1280 C CA . ASN A 1 169 ? -8.740 -3.033 -11.919 1.00 87.38 169 ASN A CA 1
ATOM 1281 C C . ASN A 1 169 ? -9.891 -2.417 -11.110 1.00 87.38 169 ASN A C 1
ATOM 1283 O O . ASN A 1 169 ? -9.632 -1.807 -10.079 1.00 87.38 169 ASN A O 1
ATOM 1287 N N . ALA A 1 170 ? -11.147 -2.629 -11.513 1.00 87.06 170 ALA A N 1
ATOM 1288 C CA . ALA A 1 170 ? -12.304 -2.157 -10.754 1.00 87.06 170 ALA A CA 1
ATOM 1289 C C . ALA A 1 170 ? -12.359 -2.775 -9.345 1.00 87.06 170 ALA A C 1
ATOM 1291 O O . ALA A 1 170 ? -12.539 -2.059 -8.364 1.00 87.06 170 ALA A O 1
ATOM 1292 N N . GLN A 1 171 ? -12.114 -4.084 -9.228 1.00 88.12 171 GLN A N 1
ATOM 1293 C CA . 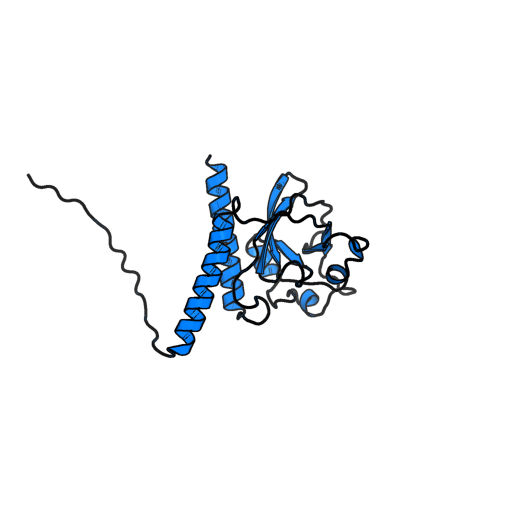GLN A 1 171 ? -12.093 -4.779 -7.936 1.00 88.12 171 GLN A CA 1
ATOM 1294 C C . GLN A 1 171 ? -10.924 -4.337 -7.047 1.00 88.12 171 GLN A C 1
ATOM 1296 O O . GLN A 1 171 ? -11.105 -4.179 -5.841 1.00 88.12 171 GLN A O 1
ATOM 1301 N N . LYS A 1 172 ? -9.741 -4.088 -7.627 1.00 91.25 172 LYS A N 1
ATOM 1302 C CA . LYS A 1 172 ? -8.599 -3.512 -6.895 1.00 91.25 172 LYS A CA 1
ATOM 1303 C C . LYS A 1 172 ? -8.964 -2.150 -6.308 1.00 91.25 172 LYS A C 1
ATOM 1305 O O . LYS A 1 172 ? -8.711 -1.909 -5.134 1.00 91.25 172 LYS A O 1
ATOM 1310 N N . LEU A 1 173 ? -9.585 -1.278 -7.105 1.00 90.88 173 LEU A N 1
ATOM 1311 C CA . LEU A 1 173 ? -10.007 0.052 -6.657 1.00 90.88 173 LEU A CA 1
ATOM 1312 C C . LEU A 1 173 ? -11.091 -0.018 -5.578 1.00 90.88 173 LEU A C 1
ATOM 1314 O O . LEU A 1 173 ? -11.004 0.708 -4.594 1.00 90.88 173 LEU A O 1
ATOM 1318 N N . GLN A 1 174 ? -12.066 -0.918 -5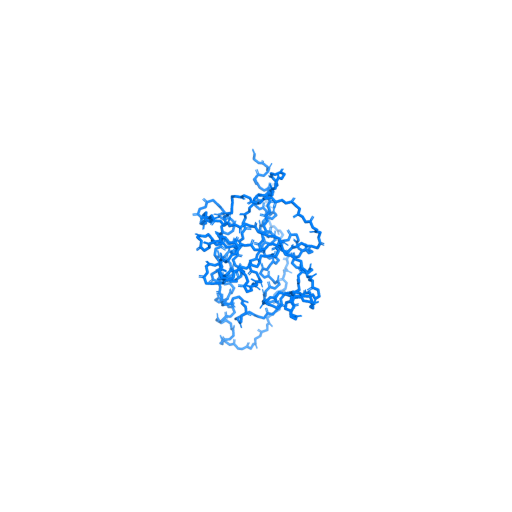.724 1.00 88.38 174 GLN A N 1
ATOM 1319 C CA . GLN A 1 174 ? -13.090 -1.145 -4.705 1.00 88.38 174 GLN A CA 1
ATOM 1320 C C . GLN A 1 174 ? -12.469 -1.585 -3.373 1.00 88.38 174 GLN A C 1
ATOM 1322 O O . GLN A 1 174 ? -12.833 -1.054 -2.329 1.00 88.38 174 GLN A O 1
ATOM 1327 N N . TYR A 1 175 ? -11.510 -2.514 -3.401 1.00 88.88 175 TYR A N 1
ATOM 1328 C CA . TYR A 1 175 ? -10.799 -2.940 -2.196 1.00 88.88 175 TYR A CA 1
ATOM 1329 C C . TYR A 1 175 ? -10.023 -1.787 -1.543 1.00 88.88 175 TYR A C 1
ATOM 1331 O O . TYR A 1 175 ? -10.124 -1.583 -0.337 1.00 88.88 175 TYR A O 1
ATOM 1339 N N . LEU A 1 176 ? -9.283 -0.995 -2.326 1.00 91.06 176 LEU A N 1
ATOM 1340 C CA . LEU A 1 176 ? -8.542 0.159 -1.800 1.00 91.06 176 LEU A CA 1
ATOM 1341 C C . LEU A 1 176 ? -9.474 1.197 -1.160 1.00 91.06 176 LEU A C 1
ATOM 1343 O O . LEU A 1 176 ? -9.165 1.731 -0.097 1.00 91.06 176 LEU A O 1
ATOM 1347 N N . GLN A 1 177 ? -10.635 1.434 -1.771 1.00 89.81 177 GLN A N 1
ATOM 1348 C CA . GLN A 1 177 ? -11.659 2.312 -1.216 1.00 89.81 177 GLN A CA 1
ATOM 1349 C C . GLN A 1 177 ? -12.191 1.778 0.124 1.00 89.81 177 GLN A C 1
ATOM 1351 O O . GLN A 1 177 ? -12.288 2.537 1.083 1.00 89.81 177 GLN A O 1
ATOM 1356 N N . GLN A 1 178 ? -12.439 0.468 0.233 1.00 86.25 178 GLN A N 1
ATOM 1357 C CA . GLN A 1 178 ? -12.830 -0.157 1.501 1.00 86.25 178 GLN A CA 1
ATOM 1358 C C . GLN A 1 178 ? -11.747 0.005 2.578 1.00 86.25 178 GLN A C 1
ATOM 1360 O O . GLN A 1 178 ? -12.065 0.398 3.695 1.00 86.25 178 GLN A O 1
ATOM 1365 N N . VAL A 1 179 ? -10.468 -0.214 2.247 1.00 87.06 179 VAL A N 1
ATOM 1366 C CA . VAL A 1 179 ? -9.348 -0.004 3.187 1.00 87.06 179 VAL A CA 1
ATOM 1367 C C . VAL A 1 179 ? -9.328 1.435 3.712 1.00 87.06 179 VAL A C 1
ATOM 1369 O O . VAL A 1 179 ? -9.212 1.643 4.921 1.00 87.06 179 VAL A O 1
ATOM 1372 N N . LYS A 1 180 ? -9.477 2.426 2.823 1.00 85.75 180 LYS A N 1
ATOM 1373 C CA . LYS A 1 180 ? -9.573 3.844 3.195 1.00 85.75 180 LYS A CA 1
ATOM 1374 C C . LYS A 1 180 ? -10.726 4.089 4.171 1.00 85.75 180 LYS A C 1
ATOM 1376 O O . LYS A 1 180 ? -10.513 4.676 5.232 1.00 85.75 180 LYS A O 1
ATOM 1381 N N . ASP A 1 181 ? -11.933 3.668 3.810 1.00 82.12 181 ASP A N 1
ATOM 1382 C CA . ASP A 1 181 ? -13.142 3.970 4.582 1.00 82.12 181 ASP A CA 1
ATOM 1383 C C . ASP A 1 181 ? -13.100 3.317 5.969 1.00 82.12 181 ASP A C 1
ATOM 1385 O O . ASP A 1 181 ? -13.471 3.936 6.973 1.00 82.12 181 ASP A O 1
ATOM 1389 N N . THR A 1 182 ? -12.557 2.102 6.052 1.00 80.50 182 THR A N 1
ATOM 1390 C CA . THR A 1 182 ? -12.350 1.412 7.323 1.00 80.50 182 THR A CA 1
ATOM 1391 C C . THR A 1 182 ? -11.294 2.105 8.181 1.00 80.50 182 THR A C 1
ATOM 1393 O O . THR A 1 182 ? -11.541 2.325 9.363 1.00 80.50 182 THR A O 1
ATOM 1396 N N . PHE A 1 183 ? -10.156 2.523 7.617 1.00 75.94 183 PHE A N 1
ATOM 1397 C CA . PHE A 1 183 ? -9.131 3.247 8.377 1.00 75.94 183 PHE A CA 1
ATOM 1398 C C . PHE A 1 183 ? -9.650 4.567 8.957 1.00 75.94 183 PHE A C 1
ATOM 1400 O O . PHE A 1 183 ? -9.393 4.881 10.121 1.00 75.94 183 PHE A O 1
ATOM 1407 N N . ILE A 1 184 ? -10.410 5.331 8.165 1.00 69.69 184 ILE A N 1
ATOM 1408 C CA . ILE A 1 184 ? -11.040 6.576 8.627 1.00 69.69 184 ILE A CA 1
ATOM 1409 C C . ILE A 1 184 ? -11.996 6.286 9.786 1.00 69.69 184 ILE A C 1
ATOM 1411 O O . ILE A 1 184 ? -11.969 6.999 10.789 1.00 69.69 184 ILE A O 1
ATOM 1415 N N . THR A 1 185 ? -12.819 5.245 9.660 1.00 67.69 185 THR A N 1
ATOM 1416 C CA . THR A 1 185 ? -13.778 4.845 10.699 1.00 67.69 185 THR A CA 1
ATOM 1417 C C . THR A 1 185 ? -13.066 4.454 11.994 1.00 67.69 185 THR A C 1
ATOM 1419 O O . THR A 1 185 ? -13.347 5.039 13.037 1.00 67.69 185 THR A O 1
ATOM 1422 N N . VAL A 1 186 ? -12.071 3.563 11.923 1.00 67.94 186 VAL A N 1
ATOM 1423 C CA . VAL A 1 186 ? -11.308 3.102 13.097 1.00 67.94 186 VAL A CA 1
ATOM 1424 C C . VAL A 1 186 ? -10.589 4.263 13.793 1.00 67.94 186 VAL A C 1
ATOM 1426 O O . VAL A 1 186 ? -10.650 4.379 15.015 1.00 67.94 186 VAL A O 1
ATOM 1429 N N . ASN A 1 187 ? -9.946 5.168 13.049 1.00 64.69 187 ASN A N 1
ATOM 1430 C CA . ASN A 1 187 ? -9.276 6.319 13.664 1.00 64.69 187 ASN A CA 1
ATOM 1431 C C . ASN A 1 187 ? -10.250 7.316 14.297 1.00 64.69 187 ASN A C 1
ATOM 1433 O O . ASN A 1 187 ? -9.928 7.886 15.336 1.00 64.69 187 ASN A O 1
ATOM 1437 N N . ARG A 1 188 ? -11.429 7.532 13.697 1.00 60.19 188 ARG A N 1
ATOM 1438 C CA . ARG A 1 188 ? -12.470 8.379 14.299 1.00 60.19 188 ARG A CA 1
ATOM 1439 C C . ARG A 1 188 ? -12.974 7.789 15.611 1.00 60.19 188 ARG A C 1
ATOM 1441 O O . ARG A 1 188 ? -13.105 8.521 16.584 1.00 60.19 188 ARG A O 1
ATOM 1448 N N . GLU A 1 189 ? -13.222 6.483 15.648 1.00 62.16 189 GLU A N 1
ATOM 1449 C CA . GLU A 1 189 ? -13.688 5.795 16.857 1.00 62.16 189 GLU A CA 1
ATOM 1450 C C . GLU A 1 189 ? -12.632 5.767 17.965 1.00 62.16 189 GLU A C 1
ATOM 1452 O O . GLU A 1 189 ? -12.976 5.903 19.137 1.00 62.16 189 GLU A O 1
ATOM 1457 N N . LEU A 1 190 ? -11.351 5.617 17.615 1.00 58.62 190 LEU A N 1
ATOM 1458 C CA . LEU A 1 190 ? -10.253 5.668 18.582 1.00 58.62 190 LEU A CA 1
ATOM 1459 C C . LEU A 1 190 ? -10.005 7.081 19.122 1.00 58.62 190 LEU A C 1
ATOM 1461 O O . LEU A 1 190 ? -9.663 7.210 20.289 1.00 58.62 190 LEU A O 1
ATOM 1465 N N . ALA A 1 191 ? -10.180 8.123 18.305 1.00 55.69 191 ALA A N 1
ATOM 1466 C CA . ALA A 1 191 ? -10.016 9.514 18.734 1.00 55.69 191 ALA A CA 1
ATOM 1467 C C . ALA A 1 191 ? -11.183 10.040 19.593 1.00 55.69 191 ALA A C 1
ATOM 1469 O O . ALA A 1 191 ? -11.047 11.078 20.232 1.00 55.69 191 ALA A O 1
ATOM 1470 N N . ALA A 1 192 ? -12.332 9.356 19.582 1.00 55.94 192 ALA A N 1
ATOM 1471 C CA . ALA A 1 192 ? -13.510 9.702 20.379 1.00 55.94 192 ALA A CA 1
ATOM 1472 C C . ALA A 1 192 ? -13.524 9.059 21.783 1.00 55.94 192 ALA A C 1
ATOM 1474 O O . ALA A 1 192 ? -14.488 9.255 22.524 1.00 55.94 192 ALA A O 1
ATOM 1475 N N . ARG A 1 193 ? -12.500 8.267 22.126 1.00 52.09 193 ARG A N 1
ATOM 1476 C CA . ARG A 1 193 ? -12.300 7.642 23.442 1.00 52.09 193 ARG A CA 1
ATOM 1477 C C . ARG A 1 193 ? -11.243 8.399 24.229 1.00 52.09 193 ARG A C 1
ATOM 1479 O O . ARG A 1 193 ? -11.409 8.465 25.464 1.00 52.09 193 ARG A O 1
#

Radius of gyration: 19.7 Å; Cα contacts (8 Å, |Δi|>4): 299; chains: 1; bounding box: 78×35×42 Å

Nearest PDB structures (foldseek):
  6aag-assembly1_E-2  TM=1.122E-01  e=3.145E-01  Saccharomyces cerevisiae S288C